Protein 5EBG (pdb70)

Sequence (228 aa):
LSFRMSSPTQKETRLGEKVELQCELLQSGMATGCSWLRHIPGDDPRPTFLMYLSAQRVKLAEGLDPRHISGAKVSGTKFQLTLSSFLQEDQGYYFCSVVSNSILYFSNFVPVFLPLSFRMSPTQKETRLGEKVELQCELLQSGMATGCSWLRHIPGDDPRPTFLMYLSAQRVKLAEGLDPRHISGAKVSGTKFQLTLSSFLQEDQGYYFCSVVSNSILYFSNFVPVFLP

InterPro domains:
  IPR003599 Immunoglobulin domain subtype [SM00409] (32-139)
  IPR007110 Immunoglobulin-like domain [PS50835] (11-122)
  IPR013106 Immunoglobulin V-set domain [PF07686] (32-135)
  IPR013106 Immunoglobulin V-set domain [SM00406] (42-122)
  IPR013783 Immunoglobulin-like fold [G3DSA:2.60.40.10] (25-146)
  IPR015468 CD8 alpha subunit [PTHR10441] (1-231)
  IPR036179 Immunoglobulin-like domain superfamily [SSF48726] (26-134)

CATH classification: 2.60.40.10

B-factor: mean 17.32, std 7.88, range [5.31, 68.99]

Radius of gyration: 19.78 Å; Cα contacts (8 Å, |Δi|>4): 532; chains: 2; bounding box: 47×40×55 Å

Organism: Bos taurus (NCBI:txid9913)

Structure (mmCIF, N/CA/C/O backbone):
data_5EBG
#
_entry.id   5EBG
#
_cell.length_a   74.415
_cell.length_b   74.415
_cell.length_c   143.285
_cell.angle_alpha   90.00
_cell.angle_beta   90.00
_cell.angle_gamma   120.00
#
_symmetry.space_group_name_H-M   'P 61 2 2'
#
loop_
_entity.id
_entity.type
_entity.pdbx_description
1 polymer 'T-cell surface glycoprotein CD8 alpha chain'
2 water water
#
loop_
_atom_site.group_PDB
_atom_site.id
_atom_site.type_symbol
_atom_site.label_atom_id
_atom_site.label_alt_id
_atom_site.label_comp_id
_atom_site.label_asym_id
_atom_site.label_entity_id
_atom_site.label_seq_id
_atom_site.pdbx_PDB_ins_code
_atom_site.Cartn_x
_atom_site.Cartn_y
_atom_site.Cartn_z
_atom_site.occupancy
_atom_site.B_iso_or_equiv
_atom_site.auth_seq_id
_atom_site.auth_comp_id
_atom_site.auth_asym_id
_atom_site.auth_atom_id
_atom_site.pdbx_PDB_model_num
ATOM 1 N N . LEU A 1 2 ? -28.908 13.314 20.271 1.00 26.08 2 LEU A N 1
ATOM 2 C CA . LEU A 1 2 ? -28.780 12.449 19.125 1.00 24.58 2 LEU A CA 1
ATOM 3 C C . LEU A 1 2 ? -27.372 12.619 18.538 1.00 22.11 2 LEU A C 1
ATOM 4 O O . LEU A 1 2 ? -26.987 13.693 18.306 1.00 24.77 2 LEU A O 1
ATOM 9 N N . SER A 1 3 ? -26.631 11.546 18.344 1.00 17.90 3 SER A N 1
ATOM 10 C CA . SER A 1 3 ? -25.269 11.567 17.810 1.00 15.41 3 SER A CA 1
ATOM 11 C C . SER A 1 3 ? -25.228 11.092 16.357 1.00 13.28 3 SER A C 1
ATOM 12 O O . SER A 1 3 ? -26.018 10.244 15.948 1.00 12.45 3 SER A O 1
ATOM 15 N N . PHE A 1 4 ? -24.279 11.623 15.596 1.00 12.75 4 PHE A N 1
ATOM 16 C CA . PHE A 1 4 ? -24.099 11.248 14.200 1.00 8.71 4 PHE A CA 1
ATOM 17 C C . PHE A 1 4 ? -22.656 10.851 13.956 1.00 12.90 4 PHE A C 1
ATOM 18 O O . PHE A 1 4 ? -21.747 11.363 14.615 1.00 11.99 4 PHE A O 1
ATOM 26 N N . ARG A 1 5 ? -22.436 10.013 12.974 1.00 11.87 5 ARG A N 1
ATOM 27 C CA . ARG A 1 5 ? -21.112 9.843 12.450 1.00 11.75 5 ARG A CA 1
ATOM 28 C C . ARG A 1 5 ? -21.041 10.418 11.028 1.00 12.73 5 ARG A C 1
ATOM 29 O O . ARG A 1 5 ? -21.852 10.100 10.207 1.00 12.41 5 ARG A O 1
ATOM 37 N N . MET A 1 6 ? -20.016 11.209 10.811 1.00 7.96 6 MET A N 1
ATOM 38 C CA . MET A 1 6 ? -19.873 11.867 9.514 1.00 10.01 6 MET A CA 1
ATOM 39 C C . MET A 1 6 ? -18.839 11.154 8.650 1.00 8.57 6 MET A C 1
ATOM 40 O O . MET A 1 6 ? -17.729 10.898 9.091 1.00 8.22 6 MET A O 1
ATOM 45 N N A SER A 1 7 ? -19.224 10.857 7.414 0.50 8.11 7 SER A N 1
ATOM 46 N N B SER A 1 7 ? -19.216 10.812 7.426 0.50 8.13 7 SER A N 1
ATOM 47 C CA A SER A 1 7 ? -18.339 10.208 6.455 0.50 8.72 7 SER A CA 1
ATOM 48 C CA B SER A 1 7 ? -18.270 10.221 6.485 0.50 8.79 7 SER A CA 1
ATOM 49 C C A SER A 1 7 ? -18.360 10.961 5.126 0.50 9.91 7 SER A C 1
ATOM 50 C C B SER A 1 7 ? -18.336 10.940 5.146 0.50 9.93 7 SER A C 1
ATOM 51 O O A SER A 1 7 ? -19.341 10.876 4.385 0.50 10.95 7 SER A O 1
ATOM 52 O O B SER A 1 7 ? -19.321 10.808 4.418 0.50 10.95 7 SER A O 1
ATOM 57 N N . PRO A 1 8 ? -17.281 11.700 4.809 1.00 11.96 8 PRO A N 1
ATOM 58 C CA . PRO A 1 8 ? -16.048 11.871 5.589 1.00 10.29 8 PRO A CA 1
ATOM 59 C C . PRO A 1 8 ? -16.201 12.931 6.666 1.00 10.11 8 PRO A C 1
ATOM 60 O O . PRO A 1 8 ? -17.205 13.641 6.704 1.00 9.22 8 PRO A O 1
ATOM 64 N N . THR A 1 9 ? -15.205 13.050 7.534 1.00 11.26 9 THR A N 1
ATOM 65 C CA . THR A 1 9 ? -15.279 14.050 8.597 1.00 10.01 9 THR A CA 1
ATOM 66 C C . THR A 1 9 ? -14.788 15.418 8.122 1.00 9.87 9 THR A C 1
ATOM 67 O O . THR A 1 9 ? -15.074 16.444 8.748 1.00 6.66 9 THR A O 1
ATOM 71 N N . GLN A 1 10 ? -14.050 15.414 7.016 1.00 11.22 10 GLN A N 1
ATOM 72 C CA . GLN A 1 10 ? -13.538 16.628 6.389 1.00 10.34 10 GLN A CA 1
ATOM 73 C C . GLN A 1 10 ? -13.222 16.289 4.937 1.00 10.05 10 GLN A C 1
ATOM 74 O O . GLN A 1 10 ? -13.065 15.122 4.583 1.00 9.39 10 GLN A O 1
ATOM 80 N N . LYS A 1 11 ? -13.134 17.301 4.088 1.00 10.67 11 LYS A N 1
ATOM 81 C CA . LYS A 1 11 ? -12.778 17.051 2.704 1.00 9.14 11 LYS A CA 1
ATOM 82 C C . LYS A 1 11 ? -12.069 18.247 2.096 1.00 9.76 11 LYS A C 1
ATOM 83 O O . LYS A 1 11 ? -12.575 19.359 2.160 1.00 10.75 11 LYS A O 1
ATOM 89 N N . GLU A 1 12 ? -10.873 18.011 1.555 1.00 11.31 12 GLU A N 1
ATOM 90 C CA . GLU A 1 12 ? -10.221 18.976 0.685 1.00 8.30 12 GLU A CA 1
ATOM 91 C C . GLU A 1 12 ? -10.604 18.578 -0.728 1.00 11.97 12 GLU A C 1
ATOM 92 O O . GLU A 1 12 ? -10.257 17.483 -1.192 1.00 13.34 12 GLU A O 1
ATOM 98 N N . THR A 1 13 ? -11.333 19.451 -1.411 1.00 9.90 13 THR A N 1
ATOM 99 C CA . THR A 1 13 ? -11.831 19.129 -2.740 1.00 11.30 13 THR A CA 1
ATOM 100 C C . THR A 1 13 ? -11.129 19.971 -3.813 1.00 9.56 13 THR A C 1
ATOM 101 O O . THR A 1 13 ? -10.186 20.703 -3.518 1.00 9.71 13 THR A O 1
ATOM 105 N N . ARG A 1 14 ? -11.591 19.856 -5.054 1.00 7.30 14 ARG A N 1
ATOM 106 C CA . ARG A 1 14 ? -11.081 20.672 -6.151 1.00 9.46 14 ARG A CA 1
ATOM 107 C C . ARG A 1 14 ? -12.264 21.145 -6.993 1.00 12.29 14 ARG A C 1
ATOM 108 O O . ARG A 1 14 ? -13.288 20.463 -7.066 1.00 10.07 14 ARG A O 1
ATOM 116 N N . LEU A 1 15 ? -12.132 22.300 -7.636 1.00 8.73 15 LEU A N 1
ATOM 117 C CA . LEU A 1 15 ? -13.187 22.749 -8.541 1.00 8.20 15 LEU A CA 1
ATOM 118 C C . LEU A 1 15 ? -13.422 21.671 -9.592 1.00 10.89 15 LEU A C 1
ATOM 119 O O . LEU A 1 15 ? -12.469 21.128 -10.145 1.00 10.06 15 LEU A O 1
ATOM 124 N N . GLY A 1 16 ? -14.688 21.358 -9.855 1.00 11.98 16 GLY A N 1
ATOM 125 C CA . GLY A 1 16 ? -15.045 20.396 -10.884 1.00 13.04 16 GLY A CA 1
ATOM 126 C C . GLY A 1 16 ? -15.272 18.986 -10.380 1.00 11.99 16 GLY A C 1
ATOM 127 O O . GLY A 1 16 ? -15.827 18.139 -11.093 1.00 11.43 16 GLY A O 1
ATOM 128 N N . GLU A 1 17 ? -14.866 18.730 -9.141 1.00 11.32 17 GLU A N 1
ATOM 129 C CA . GLU A 1 17 ? -14.938 17.385 -8.583 1.00 13.33 17 GLU A CA 1
ATOM 130 C C . GLU A 1 17 ? -16.319 17.063 -8.028 1.00 14.15 17 GLU A C 1
ATOM 131 O O . GLU A 1 17 ? -17.071 17.948 -7.641 1.00 13.05 17 GLU A O 1
ATOM 137 N N . LYS A 1 18 ? -16.676 15.796 -7.966 1.00 10.86 18 LYS A N 1
ATOM 138 C CA . LYS A 1 18 ? -17.909 15.403 -7.312 1.00 11.75 18 LYS A CA 1
ATOM 139 C C . LYS A 1 18 ? -17.548 15.316 -5.842 1.00 11.33 18 LYS A C 1
ATOM 140 O O . LYS A 1 18 ? -16.488 14.973 -5.491 1.00 15.45 18 LYS A O 1
ATOM 146 N N . VAL A 1 19 ? -18.444 15.728 -5.002 1.00 10.56 19 VAL A N 1
ATOM 147 C CA . VAL A 1 19 ? -18.285 15.602 -3.559 1.00 11.19 19 VAL A CA 1
ATOM 148 C C . VAL A 1 19 ? -19.496 14.894 -2.969 1.00 12.95 19 VAL 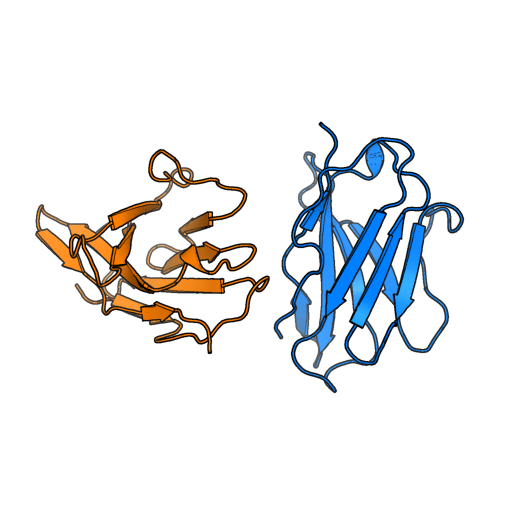A C 1
ATOM 149 O O . VAL A 1 19 ? -20.634 15.308 -3.180 1.00 13.19 19 VAL A O 1
ATOM 153 N N . GLU A 1 20 ? -19.236 13.815 -2.241 1.00 10.33 20 GLU A N 1
ATOM 154 C CA . GLU A 1 20 ? -20.293 13.019 -1.636 1.00 7.88 20 GLU A CA 1
ATOM 155 C C . GLU A 1 20 ? -20.103 12.991 -0.132 1.00 9.30 20 GLU A C 1
ATOM 156 O O . GLU A 1 20 ? -19.072 12.520 0.358 1.00 14.44 20 GLU A O 1
ATOM 162 N N . LEU A 1 21 ? -21.091 13.494 0.601 1.00 8.42 21 LEU A N 1
ATOM 163 C CA . LEU A 1 21 ? -21.033 13.492 2.056 1.00 10.25 21 LEU A CA 1
ATOM 164 C C . LEU A 1 21 ? -22.113 12.584 2.622 1.00 12.01 21 LEU A C 1
ATOM 165 O O . LEU A 1 21 ? -23.174 12.410 2.020 1.00 11.60 21 LEU A O 1
ATOM 170 N N . GLN A 1 22 ? -21.845 12.004 3.784 1.00 8.87 22 GLN A N 1
ATOM 171 C CA . GLN A 1 22 ? -22.858 11.203 4.454 1.00 7.11 22 GLN A CA 1
ATOM 172 C C . GLN A 1 22 ? -22.882 11.532 5.939 1.00 8.09 22 GLN A C 1
ATOM 173 O O . GLN A 1 22 ? -21.842 11.809 6.536 1.00 8.82 22 GLN A O 1
ATOM 179 N N . CYS A 1 23 ? -24.080 11.553 6.510 1.00 10.21 23 CYS A N 1
ATOM 180 C CA . CYS A 1 23 ? -24.235 11.594 7.961 1.00 8.71 23 CYS A CA 1
ATOM 181 C C . CYS A 1 23 ? -25.047 10.380 8.399 1.00 7.93 23 CYS A C 1
ATOM 182 O O . CYS A 1 23 ? -26.058 10.046 7.781 1.00 10.11 23 CYS A O 1
ATOM 185 N N . GLU A 1 24 ? -24.578 9.705 9.444 1.00 11.55 24 GLU A N 1
ATOM 186 C CA . GLU A 1 24 ? -25.255 8.519 9.958 1.00 11.18 24 GLU A CA 1
ATOM 187 C C . GLU A 1 24 ? -25.753 8.752 11.380 1.00 10.49 24 GLU A C 1
ATOM 188 O O . GLU A 1 24 ? -24.971 9.011 12.284 1.00 9.96 24 GLU A O 1
ATOM 194 N N . LEU A 1 25 ? -27.062 8.668 11.577 1.00 9.93 25 LEU A N 1
ATOM 195 C CA . LEU A 1 25 ? -27.608 8.746 12.925 1.00 10.54 25 LEU A CA 1
ATOM 196 C C . LEU A 1 25 ? -27.166 7.502 13.702 1.00 12.64 25 LEU A C 1
ATOM 197 O O . LEU A 1 25 ? -27.236 6.380 13.192 1.00 10.37 25 LEU A O 1
ATOM 202 N N . LEU A 1 26 ? -26.707 7.695 14.935 1.00 6.91 26 LEU A N 1
ATOM 203 C CA . LEU A 1 26 ? -26.204 6.570 15.720 1.00 11.75 26 LEU A CA 1
ATOM 204 C C . LEU A 1 26 ? -27.317 5.903 16.527 1.00 9.37 26 LEU A C 1
ATOM 205 O O . LEU A 1 26 ? -27.109 4.865 17.160 1.00 11.50 26 LEU A O 1
ATOM 210 N N . GLN A 1 27 ? -28.499 6.515 16.492 1.00 12.22 27 GLN A N 1
ATOM 211 C CA . GLN A 1 27 ? -29.719 5.877 16.977 1.00 9.77 27 GLN A CA 1
ATOM 212 C C . GLN A 1 27 ? -30.800 5.999 15.924 1.00 13.96 27 GLN A C 1
ATOM 213 O O . GLN A 1 27 ? -30.857 6.992 15.199 1.00 10.40 27 GLN A O 1
ATOM 219 N N . SER A 1 28 ? -31.646 4.981 15.828 1.00 12.60 28 SER A N 1
ATOM 220 C CA . SER A 1 28 ? -32.714 4.986 14.838 1.00 13.63 28 SER A CA 1
ATOM 221 C C . SER A 1 28 ? -34.067 5.218 15.496 1.00 13.39 28 SER A C 1
ATOM 222 O O . SER A 1 28 ? -34.197 5.150 16.720 1.00 13.34 28 SER A O 1
ATOM 225 N N . GLY A 1 29 ? -35.073 5.495 14.674 1.00 10.39 29 GLY A N 1
ATOM 226 C CA . GLY A 1 29 ? -36.442 5.586 15.147 1.00 13.90 29 GLY A CA 1
ATOM 227 C C . GLY A 1 29 ? -36.871 6.896 15.779 1.00 15.22 29 GLY A C 1
ATOM 228 O O . GLY A 1 29 ? -37.947 6.978 16.376 1.00 13.95 29 GLY A O 1
ATOM 229 N N . MET A 1 30 ? -36.043 7.926 15.652 1.00 13.13 30 MET A N 1
ATOM 230 C CA . MET A 1 30 ? -36.384 9.224 16.213 1.00 14.95 30 MET A CA 1
ATOM 231 C C . MET A 1 30 ? -36.955 10.155 15.151 1.00 13.72 30 MET A C 1
ATOM 232 O O . MET A 1 30 ? -37.680 11.095 15.470 1.00 17.40 30 MET A O 1
ATOM 237 N N . ALA A 1 31 ? -36.646 9.869 13.888 1.00 13.95 31 ALA A N 1
ATOM 238 C CA . ALA A 1 31 ? -37.161 10.652 12.767 1.00 18.13 31 ALA A CA 1
ATOM 239 C C . ALA A 1 31 ? -37.124 9.847 11.465 1.00 12.33 31 ALA A C 1
ATOM 240 O O . ALA A 1 31 ? -36.376 8.877 11.347 1.00 21.30 31 ALA A O 1
ATOM 242 N N . THR A 1 32 ? -37.930 10.242 10.488 1.00 19.64 32 THR A N 1
ATOM 243 C CA . THR A 1 32 ? -37.893 9.575 9.190 1.00 21.49 32 THR A CA 1
ATOM 244 C C . THR A 1 32 ? -37.171 10.442 8.165 1.00 19.50 32 THR A C 1
ATOM 245 O O . THR A 1 32 ? -36.877 10.001 7.046 1.00 21.16 32 THR A O 1
ATOM 249 N N . GLY A 1 33 ? -36.882 11.678 8.557 1.00 11.76 33 GLY A N 1
ATOM 250 C CA . GLY A 1 33 ? -36.255 12.622 7.658 1.00 9.58 33 GLY A CA 1
ATOM 251 C C . GLY A 1 33 ? -35.064 13.329 8.278 1.00 10.40 33 GLY A C 1
ATOM 252 O O . GLY A 1 33 ? -34.862 13.328 9.496 1.00 9.47 33 GLY A O 1
ATOM 253 N N . CYS A 1 34 ? -34.278 13.956 7.417 1.00 10.72 34 CYS A N 1
ATOM 254 C CA . CYS A 1 34 ? -33.054 14.610 7.842 1.00 8.25 34 CYS A CA 1
ATOM 255 C C . CYS A 1 34 ? -32.765 15.738 6.875 1.00 11.13 34 CYS A C 1
ATOM 256 O O . CYS A 1 34 ? -33.019 15.611 5.681 1.00 11.16 34 CYS A O 1
ATOM 259 N N . SER A 1 35 ? -32.252 16.849 7.398 1.00 12.28 35 SER A N 1
ATOM 260 C CA . SER A 1 35 ? -31.917 17.998 6.568 1.00 11.30 35 SER A CA 1
ATOM 261 C C . SER A 1 35 ? -30.408 18.133 6.420 1.00 11.27 35 SER A C 1
ATOM 262 O O . SER A 1 35 ? -29.654 17.789 7.329 1.00 10.02 35 SER A O 1
ATOM 265 N N . TRP A 1 36 ? -29.968 18.618 5.262 1.00 10.78 36 TRP A N 1
ATOM 266 C CA . TRP A 1 36 ? -28.579 19.032 5.104 1.00 8.30 36 TRP A CA 1
ATOM 267 C C . TRP A 1 36 ? -28.525 20.545 5.123 1.00 11.25 36 TRP A C 1
ATOM 268 O O . TRP A 1 36 ? -29.362 21.204 4.516 1.00 9.91 36 TRP A O 1
ATOM 279 N N . LEU A 1 37 ? -27.530 21.081 5.821 1.00 10.51 37 LEU A N 1
ATOM 280 C CA . LEU A 1 37 ? -27.276 22.509 5.849 1.00 10.40 37 LEU A CA 1
ATOM 281 C C . LEU A 1 37 ? -25.796 22.752 5.655 1.00 11.41 37 LEU A C 1
ATOM 282 O O . LEU A 1 37 ? -24.983 21.839 5.763 1.00 9.48 37 LEU A O 1
ATOM 287 N N . ARG A 1 38 ? -25.454 23.989 5.391 1.00 11.25 38 ARG A N 1
ATOM 288 C CA . ARG A 1 38 ? -24.070 24.373 5.310 1.00 8.73 38 ARG A CA 1
ATOM 289 C C . ARG A 1 38 ? -23.899 25.819 5.787 1.00 13.77 38 ARG A C 1
ATOM 290 O O . ARG A 1 38 ? -24.734 26.654 5.519 1.00 10.28 38 ARG A O 1
ATOM 298 N N . HIS A 1 39 ? -22.779 26.070 6.425 1.00 7.64 39 HIS A N 1
ATOM 299 C CA . HIS A 1 39 ? -22.454 27.449 6.740 1.00 11.85 39 HIS A CA 1
ATOM 300 C C . HIS A 1 39 ? -21.400 27.952 5.772 1.00 13.25 39 HIS A C 1
ATOM 301 O O . HIS A 1 39 ? -20.340 27.338 5.629 1.00 9.27 39 HIS A O 1
ATOM 308 N N . ILE A 1 40 ? -21.725 29.056 5.097 1.00 8.27 40 ILE A N 1
ATOM 309 C CA . ILE A 1 40 ? -20.826 29.719 4.163 1.00 10.64 40 ILE A CA 1
ATOM 310 C C . ILE A 1 40 ? -20.031 30.754 4.938 1.00 10.69 40 ILE A C 1
ATOM 311 O O . ILE A 1 40 ? -20.618 31.574 5.649 1.00 11.23 40 ILE A O 1
ATOM 316 N N . PRO A 1 41 ? -18.696 30.714 4.819 1.00 9.36 41 PRO A N 1
ATOM 317 C CA . PRO A 1 41 ? -17.878 31.691 5.536 1.00 17.34 41 PRO A CA 1
ATOM 318 C C . PRO A 1 41 ? -18.311 33.087 5.128 1.00 14.99 41 PRO A C 1
ATOM 319 O O . PRO A 1 41 ? -18.630 33.316 3.962 1.00 14.38 41 PRO A O 1
ATOM 323 N N . GLY A 1 42 ? -18.337 34.010 6.075 1.00 10.66 42 GLY A N 1
ATOM 324 C CA . GLY A 1 42 ? -18.806 35.347 5.778 1.00 10.31 42 GLY A CA 1
ATOM 325 C C . GLY A 1 42 ? -19.281 36.056 7.023 1.00 14.28 42 GLY A C 1
ATOM 326 O O . GLY A 1 42 ? -19.064 35.586 8.140 1.00 13.65 42 GLY A O 1
ATOM 327 N N . ASP A 1 43 ? -19.939 37.192 6.838 1.00 13.19 43 ASP A N 1
ATOM 328 C CA . ASP A 1 43 ? -20.359 37.979 7.987 1.00 16.97 43 ASP A CA 1
ATOM 329 C C . ASP A 1 43 ? -21.689 37.498 8.555 1.00 16.01 43 ASP A C 1
ATOM 330 O O . ASP A 1 43 ? -22.017 37.789 9.703 1.00 21.45 43 ASP A O 1
ATOM 335 N N . ASP A 1 44 ? -22.434 36.730 7.765 1.00 12.78 44 ASP A N 1
ATOM 336 C CA . ASP A 1 44 ? -23.708 36.176 8.214 1.00 15.63 44 ASP A CA 1
ATOM 337 C C . ASP A 1 44 ? -23.486 34.853 8.957 1.00 13.50 44 ASP A C 1
ATOM 338 O O . ASP A 1 44 ? -23.072 33.861 8.359 1.00 10.97 44 ASP A O 1
ATOM 343 N N . PRO A 1 45 ? -23.761 34.840 10.273 1.00 13.99 45 PRO A N 1
ATOM 344 C CA . PRO A 1 45 ? -23.469 33.681 11.123 1.00 14.51 45 PRO A CA 1
ATOM 345 C C . PRO A 1 45 ? -24.491 32.563 10.974 1.00 13.72 45 PRO A C 1
ATOM 346 O O . PRO A 1 45 ? -24.317 31.498 11.565 1.00 12.02 45 PRO A O 1
ATOM 350 N N . ARG A 1 46 ? -25.544 32.800 10.204 1.00 12.11 46 ARG A N 1
ATOM 351 C CA . ARG A 1 46 ? -26.616 31.813 10.078 1.00 10.06 46 ARG A CA 1
ATOM 352 C C . ARG A 1 46 ? -26.248 30.682 9.123 1.00 12.19 46 ARG A C 1
ATOM 353 O O . ARG A 1 46 ? -25.482 30.879 8.177 1.00 13.21 46 ARG A O 1
ATOM 361 N N . PRO A 1 47 ? -26.803 29.484 9.364 1.00 12.39 47 PRO A N 1
ATOM 362 C CA . PRO A 1 47 ? -26.588 28.382 8.428 1.00 11.26 47 PRO A CA 1
ATOM 363 C C . PRO A 1 47 ? -27.506 28.544 7.218 1.00 11.59 47 PRO A C 1
ATOM 364 O O . PRO A 1 47 ? -28.445 29.337 7.263 1.00 10.86 47 PRO A O 1
ATOM 368 N N . THR A 1 48 ? -27.225 27.804 6.152 1.00 12.96 48 THR A N 1
ATOM 369 C CA . THR A 1 48 ? -28.059 27.799 4.957 1.00 17.27 48 THR A CA 1
ATOM 370 C C . THR A 1 48 ? -28.74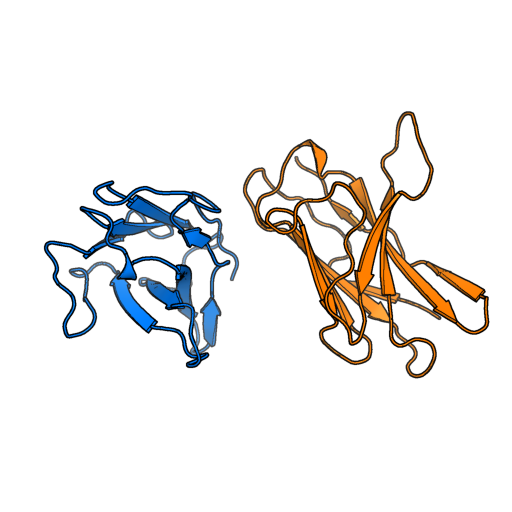5 26.448 4.811 1.00 12.88 48 THR A C 1
ATOM 371 O O . THR A 1 48 ? -28.068 25.424 4.798 1.00 9.86 48 THR A O 1
ATOM 375 N N . PHE A 1 49 ? -30.076 26.437 4.706 1.00 7.06 49 PHE A N 1
ATOM 376 C CA . PHE A 1 49 ? -30.801 25.183 4.453 1.00 10.48 49 PHE A CA 1
ATOM 377 C C . PHE A 1 49 ? -30.580 24.717 3.019 1.00 7.79 49 PHE A C 1
ATOM 378 O O . PHE A 1 49 ? -30.707 25.500 2.075 1.00 9.53 49 PHE A O 1
ATOM 386 N N . LEU A 1 50 ? -30.252 23.441 2.850 1.00 7.75 50 LEU A N 1
ATOM 387 C CA . LEU A 1 50 ? -29.974 22.915 1.515 1.00 7.09 50 LEU A CA 1
ATOM 388 C C . LEU A 1 50 ? -31.061 21.961 1.034 1.00 10.66 50 LEU A C 1
ATOM 389 O O . LEU A 1 50 ? -31.588 22.111 -0.068 1.00 9.51 50 LEU A O 1
ATOM 394 N N . MET A 1 51 ? -31.400 20.979 1.857 1.00 10.00 51 MET A N 1
ATOM 395 C CA . MET A 1 51 ? -32.412 20.019 1.441 1.00 7.31 51 MET A CA 1
ATOM 396 C C . MET A 1 51 ? -33.007 19.227 2.598 1.00 11.98 51 MET A C 1
ATOM 397 O O . MET A 1 51 ? -32.407 19.114 3.672 1.00 9.57 51 MET A O 1
ATOM 402 N N . TYR A 1 52 ? -34.197 18.683 2.364 1.00 10.40 52 TYR A N 1
ATOM 403 C CA . TYR A 1 52 ? -34.801 17.745 3.294 1.00 9.27 52 TYR A CA 1
ATOM 404 C C . TYR A 1 52 ? -34.944 16.390 2.623 1.00 7.61 52 TYR A C 1
ATOM 405 O O . TYR A 1 52 ? -35.516 16.284 1.538 1.00 10.03 52 TYR A O 1
ATOM 414 N N . LEU A 1 53 ? -34.423 15.364 3.286 1.00 9.95 53 LEU A N 1
ATOM 415 C CA . LEU A 1 53 ? -34.421 14.005 2.761 1.00 8.69 53 LEU A CA 1
ATOM 416 C C . LEU A 1 53 ? -35.295 13.095 3.596 1.00 9.57 53 LEU A C 1
ATOM 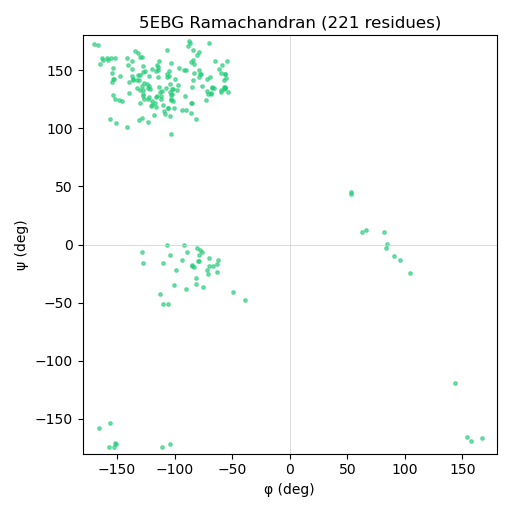417 O O . LEU A 1 53 ? -35.245 13.124 4.823 1.00 9.94 53 LEU A O 1
ATOM 422 N N . SER A 1 54 ? -36.089 12.273 2.928 1.00 11.21 54 SER A N 1
ATOM 423 C CA . SER A 1 54 ? -36.972 11.354 3.635 1.00 14.05 54 SER A CA 1
ATOM 424 C C . SER A 1 54 ? -37.316 10.175 2.746 1.00 19.33 54 SER A C 1
ATOM 425 O O . SER A 1 54 ? -36.558 9.821 1.844 1.00 12.37 54 SER A O 1
ATOM 428 N N . ALA A 1 55 ? -38.471 9.572 3.011 1.00 21.99 55 ALA A N 1
ATOM 429 C CA . ALA A 1 55 ? -39.005 8.541 2.136 1.00 24.32 55 ALA A CA 1
ATOM 430 C C . ALA A 1 55 ? -39.497 9.164 0.834 1.00 17.98 55 ALA A C 1
ATOM 431 O O . ALA A 1 55 ? -39.604 8.480 -0.177 1.00 24.04 55 ALA A O 1
ATOM 433 N N . GLN A 1 56 ? -39.784 10.464 0.861 1.00 23.69 56 GLN A N 1
ATOM 434 C CA . GLN A 1 56 ? -40.266 11.173 -0.324 1.00 22.67 56 GLN A CA 1
ATOM 435 C C . GLN A 1 56 ? -39.099 11.686 -1.160 1.00 27.41 56 GLN A C 1
ATOM 436 O O . GLN A 1 56 ? -37.942 11.545 -0.768 1.00 22.66 56 GLN A O 1
ATOM 442 N N . ARG A 1 57 ? -39.399 12.271 -2.319 1.00 23.32 57 ARG A N 1
ATOM 443 C CA . ARG A 1 57 ? -38.361 12.861 -3.159 1.00 28.51 57 ARG A CA 1
ATOM 444 C C . ARG A 1 57 ? -37.571 13.904 -2.374 1.00 18.28 57 ARG A C 1
ATOM 445 O O . ARG A 1 57 ? -38.126 14.565 -1.498 1.00 22.56 57 ARG A O 1
ATOM 453 N N . VAL A 1 58 ? -36.280 14.040 -2.662 1.00 17.92 58 VAL A N 1
ATOM 454 C CA . VAL A 1 58 ? -35.499 15.108 -2.040 1.00 14.03 58 VAL A CA 1
ATOM 455 C C . VAL A 1 58 ? -36.184 16.455 -2.269 1.00 18.17 58 VAL A C 1
ATOM 456 O O . VAL A 1 58 ? -36.592 16.776 -3.390 1.00 17.81 58 VAL A O 1
ATOM 460 N N . LYS A 1 59 ? -36.345 17.231 -1.202 1.00 16.04 59 LYS A N 1
ATOM 461 C CA . LYS A 1 59 ? -36.880 18.571 -1.348 1.00 16.64 59 LYS A CA 1
ATOM 462 C C . LYS A 1 59 ? -35.742 19.560 -1.222 1.00 16.09 59 LYS A C 1
ATOM 463 O O . LYS A 1 59 ? -35.174 19.728 -0.138 1.00 13.84 59 LYS A O 1
ATOM 469 N N . LEU A 1 60 ? -35.413 20.196 -2.341 1.00 12.96 60 LEU A N 1
ATOM 470 C CA . LEU A 1 60 ? -34.335 21.178 -2.399 1.00 15.80 60 LEU A CA 1
ATOM 471 C C . LEU A 1 60 ? -34.781 22.562 -1.953 1.00 16.17 60 LEU A C 1
ATOM 472 O O . LEU A 1 60 ? -35.930 22.965 -2.169 1.00 15.08 60 LEU A O 1
ATOM 477 N N . ALA A 1 61 ? -33.858 23.298 -1.347 1.00 14.27 61 ALA A N 1
ATOM 478 C CA . ALA A 1 61 ? -34.106 24.696 -1.043 1.00 13.53 61 ALA A CA 1
ATOM 479 C C . ALA A 1 61 ? -34.378 25.467 -2.331 1.00 18.05 61 ALA A C 1
ATOM 480 O O . ALA A 1 61 ? -33.848 25.143 -3.394 1.00 15.09 61 ALA A O 1
ATOM 482 N N . GLU A 1 62 ? -35.224 26.483 -2.227 1.00 17.24 62 GLU A N 1
ATOM 483 C CA . GLU A 1 62 ? -35.558 27.318 -3.365 1.00 18.74 62 GLU A CA 1
ATOM 484 C C . GLU A 1 62 ? -34.298 27.917 -3.984 1.00 17.75 62 GLU A C 1
ATOM 485 O O . GLU A 1 62 ? -33.404 28.392 -3.274 1.00 15.80 62 GLU A O 1
ATOM 491 N N . GLY A 1 63 ? -34.224 27.868 -5.311 1.00 17.21 63 GLY A N 1
ATOM 492 C CA . GLY A 1 63 ? -33.142 28.503 -6.044 1.00 16.94 63 GLY A CA 1
ATOM 493 C C . GLY A 1 63 ? -31.939 27.618 -6.302 1.00 19.20 63 GLY A C 1
ATOM 494 O O . GLY A 1 63 ? -31.040 27.994 -7.051 1.00 24.69 63 GLY A O 1
ATOM 495 N N . LEU A 1 64 ? -31.908 26.446 -5.675 1.00 13.37 64 LEU A N 1
ATOM 496 C CA . LEU A 1 64 ? -30.817 25.505 -5.897 1.00 18.37 64 LEU A CA 1
ATOM 497 C C . LEU A 1 64 ? -31.012 24.754 -7.210 1.00 21.47 64 LEU A C 1
ATOM 498 O O . LEU A 1 64 ? -32.143 24.447 -7.603 1.00 22.87 64 LEU A O 1
ATOM 503 N N . ASP A 1 65 ? -29.907 24.473 -7.891 1.00 16.68 65 ASP A N 1
ATOM 504 C CA . ASP A 1 65 ? -29.941 23.734 -9.148 1.00 17.41 65 ASP A CA 1
ATOM 505 C C . ASP A 1 65 ? -29.825 22.249 -8.841 1.00 17.87 65 ASP A C 1
ATOM 506 O O . ASP A 1 65 ? -28.807 21.808 -8.316 1.00 15.44 65 ASP A O 1
ATOM 511 N N . PRO A 1 66 ? -30.876 21.474 -9.153 1.00 19.89 66 PRO A N 1
ATOM 512 C CA . PRO A 1 66 ? -30.896 20.036 -8.856 1.00 17.34 66 PRO A CA 1
ATOM 513 C C . PRO A 1 66 ? -29.869 19.265 -9.679 1.00 19.27 66 PRO A C 1
ATOM 514 O O . PRO A 1 66 ? -29.518 18.135 -9.322 1.00 17.11 66 PRO A O 1
ATOM 518 N N . ARG A 1 67 ? -29.404 19.873 -10.768 1.00 14.80 67 ARG A N 1
ATOM 519 C CA . ARG A 1 67 ? -28.341 19.301 -11.582 1.00 16.27 67 ARG A CA 1
ATOM 520 C C . ARG A 1 67 ? -27.020 19.380 -10.828 1.00 14.21 67 ARG A C 1
ATOM 521 O O . ARG A 1 67 ? -26.103 18.606 -11.072 1.00 17.79 67 ARG A O 1
ATOM 529 N N . HIS A 1 68 ? -26.930 20.336 -9.914 1.00 16.22 68 HIS A N 1
ATOM 530 C CA . HIS A 1 68 ? -25.689 20.597 -9.205 1.00 16.97 68 HIS A CA 1
ATOM 531 C C . HIS A 1 68 ? -25.659 19.990 -7.808 1.00 13.87 68 HIS A C 1
ATOM 532 O O . HIS A 1 68 ? -24.612 19.566 -7.326 1.00 18.87 68 HIS A O 1
ATOM 539 N N . ILE A 1 69 ? -26.805 19.966 -7.142 1.00 11.64 69 ILE A N 1
ATOM 540 C CA . ILE A 1 69 ? -26.827 19.514 -5.756 1.00 12.47 69 ILE A CA 1
ATOM 541 C C . ILE A 1 69 ? -28.047 18.645 -5.472 1.00 14.00 69 ILE A C 1
ATOM 542 O O . ILE A 1 69 ? -29.173 19.003 -5.814 1.00 15.54 69 ILE A O 1
ATOM 547 N N . SER A 1 70 ? -27.809 17.484 -4.871 1.00 10.81 70 SER A N 1
ATOM 548 C CA . SER A 1 70 ? -28.891 16.592 -4.494 1.00 12.53 70 SER A CA 1
ATOM 549 C C . SER A 1 70 ? -28.516 15.758 -3.280 1.00 9.18 70 SER A C 1
ATOM 550 O O . SER A 1 70 ? -27.497 15.998 -2.641 1.00 9.06 70 SER A O 1
ATOM 553 N N . GLY A 1 71 ? -29.361 14.796 -2.947 1.00 14.78 71 GLY A N 1
ATOM 554 C CA . GLY A 1 71 ? -29.131 13.979 -1.779 1.00 9.95 71 GLY A CA 1
ATOM 555 C C . GLY A 1 71 ? -30.036 12.770 -1.808 1.00 12.54 71 GLY A C 1
ATOM 556 O O . GLY A 1 71 ? -30.943 12.678 -2.640 1.00 13.99 71 GLY A O 1
ATOM 557 N N . ALA A 1 72 ? -29.808 11.853 -0.880 1.00 11.69 72 ALA A N 1
ATOM 558 C CA . ALA A 1 72 ? -30.593 10.632 -0.836 1.00 11.74 72 ALA A CA 1
ATOM 559 C C . ALA A 1 72 ? -30.651 10.064 0.575 1.00 12.82 72 ALA A C 1
ATOM 560 O O . ALA A 1 72 ? -29.675 10.116 1.318 1.00 10.33 72 ALA A O 1
ATOM 562 N N . LYS A 1 73 ? -31.808 9.523 0.938 1.00 10.16 73 LYS A N 1
ATOM 563 C CA . LYS A 1 73 ? -31.901 8.708 2.138 1.00 11.34 73 LYS A CA 1
ATOM 564 C C . LYS A 1 73 ? -31.420 7.305 1.783 1.00 15.82 73 LYS A C 1
ATOM 565 O O . LYS A 1 73 ? -32.087 6.571 1.051 1.00 14.92 73 LYS A O 1
ATOM 571 N N . VAL A 1 74 ? -30.236 6.970 2.280 1.00 12.58 74 VAL A N 1
ATOM 572 C CA . VAL A 1 74 ? -29.548 5.722 1.968 1.00 15.22 74 VAL A CA 1
ATOM 573 C C . VAL A 1 74 ? -30.082 4.570 2.814 1.00 18.64 74 VAL A C 1
ATOM 574 O O . VAL A 1 74 ? -30.138 3.424 2.363 1.00 21.66 74 VAL A O 1
ATOM 578 N N . SER A 1 75 ? -30.473 4.891 4.043 1.00 14.59 75 SER A N 1
ATOM 579 C CA . SER A 1 75 ? -31.129 3.946 4.937 1.00 18.80 75 SER A CA 1
ATOM 580 C C . SER A 1 75 ? -31.923 4.730 5.974 1.00 17.47 75 SER A C 1
ATOM 581 O O . SER A 1 75 ? -32.009 5.955 5.904 1.00 14.83 75 SER A O 1
ATOM 584 N N . GLY A 1 76 ? -32.499 4.028 6.943 1.00 15.76 76 GLY A N 1
ATOM 585 C CA . GLY A 1 76 ? -33.235 4.696 7.996 1.00 14.12 76 GLY A CA 1
ATOM 586 C C . GLY A 1 76 ? -32.342 5.598 8.827 1.00 12.84 76 GLY A C 1
ATOM 587 O O . GLY A 1 76 ? -32.827 6.460 9.554 1.00 15.08 76 GLY A O 1
ATOM 588 N N . THR A 1 77 ? -31.030 5.409 8.727 1.00 12.36 77 THR A N 1
ATOM 589 C CA . THR A 1 77 ? -30.117 6.216 9.530 1.00 13.46 77 THR A CA 1
ATOM 590 C C . THR A 1 77 ? -29.012 6.879 8.720 1.00 12.47 77 THR A C 1
ATOM 591 O O . THR A 1 77 ? -28.248 7.667 9.260 1.00 15.08 77 THR A O 1
ATOM 595 N N . LYS A 1 78 ? -28.914 6.559 7.436 1.00 10.45 78 LYS A N 1
ATOM 596 C CA . LYS A 1 78 ? -27.866 7.159 6.609 1.00 9.56 78 LYS A CA 1
ATOM 597 C C . LYS A 1 78 ? -28.427 8.103 5.560 1.00 7.06 78 LYS A C 1
ATOM 598 O O . LYS A 1 78 ? -29.318 7.739 4.803 1.00 10.28 78 LYS A O 1
ATOM 604 N N . PHE A 1 79 ? -27.883 9.315 5.531 1.00 10.42 79 PHE A N 1
ATOM 605 C CA . PHE A 1 79 ? -28.311 10.353 4.601 1.00 10.00 79 PHE A CA 1
ATOM 606 C C . PHE A 1 79 ? -27.108 10.878 3.839 1.00 8.27 79 PHE A C 1
ATOM 607 O O . PHE A 1 79 ? -26.025 11.039 4.403 1.00 7.84 79 PHE A O 1
ATOM 615 N N . GLN A 1 80 ? -27.300 11.105 2.547 1.00 11.01 80 GLN A N 1
ATOM 616 C CA . GLN A 1 80 ? -26.217 11.501 1.655 1.00 10.18 80 GLN A CA 1
ATOM 617 C C . GLN A 1 80 ? -26.5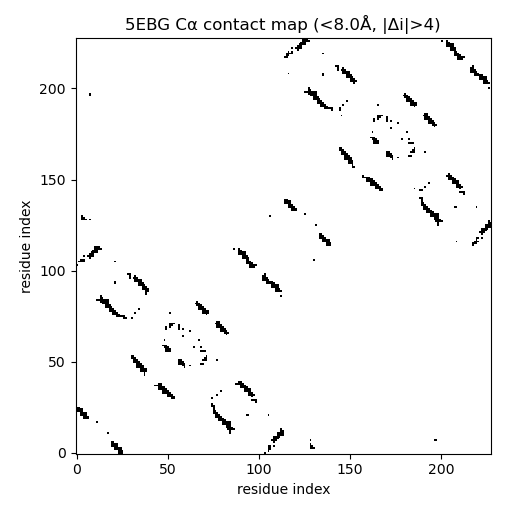15 12.826 0.977 1.00 10.16 80 GLN A C 1
ATOM 618 O O . GLN A 1 80 ? -27.659 13.134 0.639 1.00 9.80 80 GLN A O 1
ATOM 624 N N . LEU A 1 81 ? -25.467 13.608 0.770 1.00 10.64 81 LEU A N 1
ATOM 625 C CA . LEU A 1 81 ? -25.565 14.810 -0.037 1.00 10.32 81 LEU A CA 1
ATOM 626 C C . LEU A 1 81 ? -24.520 14.702 -1.141 1.00 10.96 81 LEU A C 1
ATOM 627 O O . LEU A 1 81 ? -23.405 14.254 -0.893 1.00 11.62 81 LEU A O 1
ATOM 632 N N . THR A 1 82 ? -24.882 15.094 -2.360 1.00 9.32 82 THR A N 1
ATOM 633 C CA . THR A 1 82 ? -23.947 15.058 -3.475 1.00 10.58 82 THR A CA 1
ATOM 634 C C . THR A 1 82 ? -23.861 16.398 -4.201 1.00 8.53 82 THR A C 1
ATOM 635 O O . THR A 1 82 ? -24.884 16.965 -4.587 1.00 9.81 82 THR A O 1
ATOM 639 N N . LEU A 1 83 ? -22.638 16.904 -4.360 1.00 8.99 83 LEU A N 1
ATOM 640 C CA . LEU A 1 83 ? -22.354 17.999 -5.284 1.00 12.52 83 LEU A CA 1
ATOM 641 C C . LEU A 1 83 ? -21.740 17.381 -6.540 1.00 14.01 83 LEU A C 1
ATOM 642 O O . LEU A 1 83 ? -20.742 16.657 -6.462 1.00 15.37 83 LEU A O 1
ATOM 647 N N . SER A 1 84 ? -22.349 17.644 -7.691 1.00 12.90 84 SER A N 1
ATOM 648 C CA . SER A 1 84 ? -21.953 16.973 -8.927 1.00 17.91 84 SER A CA 1
ATOM 649 C C . SER A 1 84 ? -20.648 17.512 -9.504 1.00 17.18 84 SER A C 1
ATOM 650 O O . SER A 1 84 ? -19.842 16.753 -10.056 1.00 17.40 84 SER A O 1
ATOM 653 N N . SER A 1 85 ? -20.447 18.820 -9.374 1.00 12.61 85 SER A N 1
ATOM 654 C CA . SER A 1 85 ? -19.248 19.476 -9.881 1.00 13.60 85 SER A CA 1
ATOM 655 C C . SER A 1 85 ? -18.955 20.696 -9.013 1.00 15.20 85 SER A C 1
ATOM 656 O O . SER A 1 85 ? -19.613 21.730 -9.120 1.00 16.03 85 SER A O 1
ATOM 659 N N . PHE A 1 86 ? -17.951 20.566 -8.159 1.00 13.63 86 PHE A N 1
ATOM 660 C CA . PHE A 1 86 ? -17.713 21.552 -7.119 1.00 8.49 86 PHE A CA 1
ATOM 661 C C . PHE A 1 86 ? -17.458 22.967 -7.648 1.00 13.40 86 PHE A C 1
ATOM 662 O O . PHE A 1 86 ? -16.637 23.176 -8.552 1.00 12.13 86 PHE A O 1
ATOM 670 N N . LEU A 1 87 ? -18.166 23.931 -7.067 1.00 10.41 87 LEU A N 1
ATOM 671 C CA . LEU A 1 87 ? -17.970 25.341 -7.391 1.00 11.96 87 LEU A CA 1
ATOM 672 C C . LEU A 1 87 ? -17.407 26.119 -6.211 1.00 11.74 87 LEU A C 1
ATOM 673 O O . LEU A 1 87 ? -17.552 25.722 -5.064 1.00 10.36 87 LEU A O 1
ATOM 678 N N . GLN A 1 88 ? -16.784 27.252 -6.509 1.00 10.74 88 GLN A N 1
ATOM 679 C CA . GLN A 1 88 ? -16.181 28.091 -5.488 1.00 9.19 88 GLN A CA 1
ATOM 680 C C . GLN A 1 88 ? -17.140 28.374 -4.324 1.00 10.18 88 GLN A C 1
ATOM 681 O O . GLN A 1 88 ? -16.739 28.334 -3.157 1.00 9.00 88 GLN A O 1
ATOM 687 N N . GLU A 1 89 ? -18.405 28.632 -4.647 1.00 12.83 89 GLU A N 1
ATOM 688 C CA . GLU A 1 89 ? -19.412 28.981 -3.643 1.00 13.72 89 GLU A CA 1
ATOM 689 C C . GLU A 1 89 ? -19.910 27.792 -2.826 1.00 12.44 89 GLU A C 1
ATOM 690 O O . GLU A 1 89 ? -20.673 27.971 -1.872 1.00 9.71 89 GLU A O 1
ATOM 696 N N . ASP A 1 90 ? -19.491 26.585 -3.203 1.00 10.11 90 ASP A N 1
ATOM 697 C CA . ASP A 1 90 ? -19.829 25.375 -2.444 1.00 10.29 90 ASP A CA 1
ATOM 698 C C . ASP A 1 90 ? -18.960 25.189 -1.203 1.00 10.58 90 ASP A C 1
ATOM 699 O O . ASP A 1 90 ? -19.216 24.297 -0.390 1.00 8.47 90 ASP A O 1
ATOM 704 N N . GLN A 1 91 ? -17.920 26.002 -1.059 1.00 10.66 91 GLN A N 1
ATOM 705 C CA . GLN A 1 91 ? -17.062 25.892 0.124 1.00 15.71 91 GLN A CA 1
ATOM 706 C C . GLN A 1 91 ? -17.820 26.261 1.380 1.00 10.29 91 GLN A C 1
ATOM 707 O O . GLN A 1 91 ? -18.501 27.281 1.425 1.00 11.97 91 GLN A O 1
ATOM 713 N N . GLY A 1 92 ? -17.670 25.448 2.416 1.00 11.76 92 GLY A N 1
ATOM 714 C CA . GLY A 1 92 ? -18.271 25.772 3.688 1.00 8.24 92 GLY A CA 1
ATOM 715 C C . GLY A 1 92 ? -18.263 24.600 4.634 1.00 9.30 92 GLY A C 1
ATOM 716 O O . GLY A 1 92 ? -17.580 23.607 4.396 1.00 10.44 92 GLY A O 1
ATOM 717 N N . TYR A 1 93 ? -19.034 24.722 5.710 1.00 8.21 93 TYR A N 1
ATOM 718 C CA . TYR A 1 93 ? -19.104 23.679 6.723 1.00 10.99 93 TYR A CA 1
ATOM 719 C C . TYR A 1 93 ? -20.461 23.001 6.655 1.00 7.29 93 TYR A C 1
ATOM 720 O O . TYR A 1 93 ? -21.489 23.629 6.902 1.00 10.10 93 TYR A O 1
ATOM 729 N N . TYR A 1 94 ? -20.450 21.723 6.306 1.00 9.03 94 TYR A N 1
ATOM 730 C CA . TYR A 1 94 ? -21.666 20.967 6.052 1.00 8.75 94 TYR A CA 1
ATOM 731 C C . TYR A 1 94 ? -22.077 20.165 7.273 1.00 8.30 94 TYR A C 1
ATOM 732 O O . TYR A 1 94 ? -21.240 19.559 7.922 1.00 8.69 94 TYR A O 1
ATOM 741 N N . PHE A 1 95 ? -23.371 20.160 7.580 1.00 9.73 95 PHE A N 1
ATOM 742 C CA . PHE A 1 95 ? -23.878 19.328 8.671 1.00 8.99 95 PHE A CA 1
ATOM 743 C C . PHE A 1 95 ? -25.320 18.912 8.458 1.00 11.49 95 PHE A C 1
ATOM 744 O O . PHE A 1 95 ? -26.036 19.501 7.655 1.00 9.60 95 PHE A O 1
ATOM 752 N N . CYS A 1 96 ? -25.722 17.862 9.164 1.00 9.81 96 CYS A N 1
ATOM 753 C CA . CYS A 1 96 ? -27.105 17.418 9.151 1.00 10.47 96 CYS A CA 1
ATOM 754 C C . CYS A 1 96 ? -27.883 17.985 10.340 1.00 9.63 96 CYS A C 1
ATOM 755 O O . CYS A 1 96 ? -27.312 18.275 11.394 1.00 10.72 96 CYS A O 1
ATOM 758 N N . SER A 1 97 ? -29.189 18.157 10.147 1.00 7.37 97 SER A N 1
ATOM 759 C CA . SER A 1 97 ? -30.090 18.477 11.244 1.00 10.75 97 SER A CA 1
ATOM 760 C C . SER A 1 97 ? -31.268 17.518 11.242 1.00 12.74 97 SER A C 1
ATOM 761 O O . SER A 1 97 ? -31.835 17.222 10.193 1.00 11.82 97 SER A O 1
ATOM 764 N N . VAL A 1 98 ? -31.632 17.045 12.429 1.00 10.38 98 VAL A N 1
ATOM 765 C CA . VAL A 1 98 ? -32.809 16.212 12.594 1.00 11.96 98 VAL A CA 1
ATOM 766 C C . VAL A 1 98 ? -33.688 16.804 13.687 1.00 10.71 98 VAL A C 1
ATOM 767 O O . VAL A 1 98 ? -33.200 17.186 14.744 1.00 10.79 98 VAL A O 1
ATOM 771 N N . VAL A 1 99 ? -34.983 16.910 13.420 1.00 12.63 99 VAL A N 1
ATOM 772 C CA . VAL A 1 99 ? -35.915 17.300 14.470 1.00 9.92 99 VAL A CA 1
ATOM 773 C C . VAL A 1 99 ? -36.573 16.048 15.061 1.00 13.05 99 VAL A C 1
ATOM 774 O O . VAL A 1 99 ? -37.001 15.151 14.329 1.00 13.22 99 VAL A O 1
ATOM 778 N N . SER A 1 100 ? -36.611 15.987 16.389 1.00 11.39 100 SER A N 1
ATOM 779 C CA . SER A 1 100 ? -37.232 14.888 17.107 1.00 13.89 100 SER A CA 1
ATOM 780 C C . SER A 1 100 ? -37.858 15.447 18.374 1.00 15.46 100 SER A C 1
ATOM 781 O O . SER A 1 100 ? -37.176 16.077 19.189 1.00 14.14 100 SER A O 1
ATOM 784 N N . ASN A 1 101 ? -39.159 15.223 18.530 1.00 20.98 101 ASN A N 1
ATOM 785 C CA . ASN A 1 101 ? -39.901 15.781 19.656 1.00 15.31 101 ASN A CA 1
ATOM 786 C C . ASN A 1 101 ? -39.689 17.299 19.720 1.00 19.70 101 ASN A C 1
ATOM 787 O O . ASN A 1 101 ? -39.454 17.862 20.795 1.00 21.87 101 ASN A O 1
ATOM 792 N N . SER A 1 102 ? -39.747 17.935 18.551 1.00 14.47 102 SER A N 1
ATOM 793 C CA . SER A 1 102 ? -39.634 19.394 18.412 1.00 14.80 102 SER A CA 1
ATOM 794 C C . SER A 1 102 ? -38.265 19.961 18.793 1.00 18.19 102 SER A C 1
ATOM 795 O O . SER A 1 102 ? -38.108 21.179 18.951 1.00 15.74 102 SER A O 1
ATOM 798 N N . ILE A 1 103 ? -37.284 19.077 18.947 1.00 18.24 103 ILE A N 1
ATOM 799 C CA . ILE A 1 103 ? -35.916 19.483 19.246 1.00 15.32 103 ILE A CA 1
ATOM 800 C C . ILE A 1 103 ? -35.072 19.380 17.981 1.00 14.00 103 ILE A C 1
ATOM 801 O O . ILE A 1 103 ? -35.073 18.352 17.306 1.00 13.94 103 ILE A O 1
ATOM 806 N N . LEU A 1 104 ? -34.371 20.460 17.658 1.00 15.84 104 LEU A N 1
ATOM 807 C CA . LEU A 1 104 ? -33.461 20.487 16.527 1.00 12.84 104 LEU A CA 1
ATOM 808 C C . LEU A 1 104 ? -32.118 19.958 16.991 1.00 12.74 104 LEU A C 1
ATOM 809 O O . LEU A 1 104 ? -31.530 20.480 17.943 1.00 12.61 104 LEU A O 1
ATOM 814 N N . TYR A 1 105 ? -31.652 18.896 16.345 1.00 11.59 105 TYR A N 1
ATOM 815 C CA . TYR A 1 105 ? -30.352 18.318 16.656 1.00 11.65 105 TYR A CA 1
ATOM 816 C C . TYR A 1 105 ? -29.469 18.519 15.449 1.00 9.51 105 TYR A C 1
ATOM 817 O O . TYR A 1 105 ? -29.942 18.441 14.328 1.00 10.65 105 TYR A O 1
ATOM 826 N N . PHE A 1 106 ? -28.187 18.773 15.682 1.00 10.96 106 PHE A N 1
ATOM 827 C CA . PHE A 1 106 ? -27.254 18.984 14.591 1.00 9.10 106 PHE A CA 1
ATOM 828 C C . PHE A 1 106 ? -26.110 17.984 14.679 1.00 10.18 106 PHE A C 1
ATOM 829 O O . PHE A 1 106 ? -25.582 17.734 15.761 1.00 14.07 106 PHE A O 1
ATOM 837 N N . SER A 1 107 ? -25.741 17.416 13.540 1.00 10.96 107 SER A N 1
ATOM 838 C CA . SER A 1 107 ? -24.569 16.553 13.454 1.00 8.41 107 SER A CA 1
ATOM 839 C C . SER A 1 107 ? -23.303 17.395 13.604 1.00 11.27 107 SER A C 1
ATOM 840 O O . SER A 1 107 ? -23.362 18.629 13.648 1.00 10.81 107 SER A O 1
ATOM 843 N N . ASN A 1 108 ? -22.150 16.743 13.685 1.00 9.25 108 ASN A N 1
ATOM 844 C CA . ASN A 1 108 ? -20.907 17.495 13.598 1.00 9.45 108 ASN A CA 1
ATOM 845 C C . ASN A 1 108 ? -20.782 18.132 12.213 1.00 9.44 108 ASN A C 1
ATOM 846 O O . ASN A 1 108 ? -21.395 17.667 11.245 1.00 8.75 108 ASN A O 1
ATOM 851 N N . PHE A 1 109 ? -19.980 19.186 12.111 1.00 7.81 109 PHE A N 1
ATOM 852 C CA . PHE A 1 109 ? -19.769 19.840 10.820 1.00 7.94 109 PHE A CA 1
ATOM 853 C C . PHE A 1 109 ? -18.565 19.284 10.067 1.00 10.61 109 PHE A C 1
ATOM 854 O O . PHE A 1 109 ? -17.574 18.838 10.662 1.00 8.88 109 PHE A O 1
ATOM 862 N N . VAL A 1 110 ? -18.669 19.337 8.744 1.00 8.61 110 VAL A N 1
ATOM 863 C CA . VAL A 1 110 ? -17.656 18.811 7.850 1.00 8.52 110 VAL A CA 1
ATOM 864 C C . VAL A 1 110 ? -17.111 19.971 7.029 1.00 6.95 110 VAL A C 1
ATOM 865 O O . VAL A 1 110 ? -17.825 20.541 6.212 1.00 8.58 110 VAL A O 1
ATOM 869 N N . PRO A 1 111 ? -15.847 20.343 7.256 1.00 12.64 111 PRO A N 1
ATOM 870 C CA . PRO A 1 111 ? -15.273 21.411 6.429 1.00 9.63 111 PRO A CA 1
ATOM 871 C C . PRO A 1 111 ? -14.996 20.896 5.028 1.00 13.43 111 PRO A C 1
ATOM 872 O O . PRO A 1 111 ? -14.289 19.900 4.874 1.00 12.60 111 PRO A O 1
ATOM 876 N N . VAL A 1 112 ? -15.547 21.563 4.019 1.00 8.05 112 VAL A N 1
ATOM 877 C CA . VAL A 1 112 ? -15.279 21.192 2.638 1.00 9.24 112 VAL A CA 1
ATOM 878 C C . VAL A 1 112 ? -14.710 22.419 1.931 1.00 10.77 112 VAL A C 1
ATOM 879 O O . VAL A 1 112 ? -15.433 23.373 1.644 1.00 11.18 112 VAL A O 1
ATOM 883 N N . PHE A 1 113 ? -13.405 22.397 1.683 1.00 8.10 113 PHE A N 1
ATOM 884 C CA . PHE A 1 113 ? -12.706 23.558 1.147 1.00 9.82 113 PHE A CA 1
ATOM 885 C C . PHE A 1 113 ? -11.707 23.238 0.039 1.00 10.42 113 PHE A C 1
ATOM 886 O O . PHE A 1 113 ? -11.207 22.109 -0.088 1.00 12.62 113 PHE A O 1
ATOM 894 N N . LEU A 1 114 ? -11.417 24.271 -0.747 1.00 9.36 114 LEU A N 1
ATOM 895 C CA . LEU A 1 114 ? -10.409 24.225 -1.797 1.00 13.62 114 LEU A CA 1
ATOM 896 C C . LEU A 1 114 ? -9.015 24.544 -1.242 1.00 14.76 114 LEU A C 1
ATOM 897 O O . LEU A 1 114 ? -8.883 25.199 -0.201 1.00 11.83 114 LEU A O 1
ATOM 902 N N . PRO A 1 115 ? -7.969 24.090 -1.947 1.00 11.63 115 PRO A N 1
ATOM 903 C CA . PRO A 1 115 ? -6.591 24.392 -1.545 1.00 11.26 115 PRO A CA 1
ATOM 904 C C . PRO A 1 115 ? -6.276 25.874 -1.710 1.00 21.41 115 PRO A C 1
ATOM 905 O O . PRO A 1 115 ? -5.442 26.418 -0.981 1.00 20.68 115 PRO A O 1
ATOM 910 N N . LEU B 1 2 ? -10.433 22.837 44.934 1.00 26.91 2 LEU B N 1
ATOM 911 C CA . LEU B 1 2 ? -11.186 22.978 43.719 1.00 27.60 2 LEU B CA 1
ATOM 912 C C . LEU B 1 2 ? -11.420 21.614 43.147 1.00 27.58 2 LEU B C 1
ATOM 913 O O . LEU B 1 2 ? -10.504 20.873 42.989 1.00 28.93 2 LEU B O 1
ATOM 918 N N . SER B 1 3 ? -12.660 21.345 42.810 1.00 2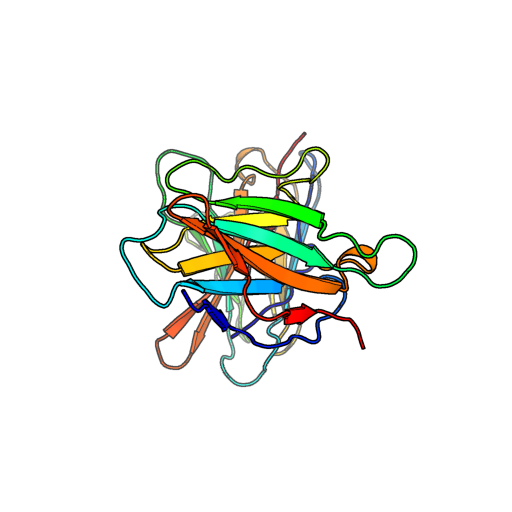0.67 3 SER B N 1
ATOM 919 C CA . SER B 1 3 ? -13.083 20.070 42.252 1.00 20.96 3 SER B CA 1
ATOM 920 C C . SER B 1 3 ? -13.586 20.268 40.825 1.00 16.61 3 SER B C 1
ATOM 921 O O . SER B 1 3 ? -14.015 21.368 40.461 1.00 15.03 3 SER B O 1
ATOM 924 N N . PHE B 1 4 ? -13.506 19.206 40.024 1.00 14.17 4 PHE B N 1
ATOM 925 C CA . PHE B 1 4 ? -14.040 19.192 38.664 1.00 12.33 4 PHE B CA 1
ATOM 926 C C . PHE B 1 4 ? -15.164 18.171 38.557 1.00 17.96 4 PHE B C 1
ATOM 927 O O . PHE B 1 4 ? -15.161 17.155 39.251 1.00 16.57 4 PHE B O 1
ATOM 935 N N . ARG B 1 5 ? -16.125 18.440 37.680 1.00 16.21 5 ARG B N 1
ATOM 936 C CA . ARG B 1 5 ? -17.065 17.415 37.269 1.00 16.70 5 ARG B CA 1
ATOM 937 C C . ARG B 1 5 ? -16.812 17.110 35.806 1.00 14.44 5 ARG B C 1
ATOM 938 O O . ARG B 1 5 ? -16.721 18.019 34.985 1.00 15.36 5 ARG B O 1
ATOM 946 N N . MET B 1 6 ? -16.700 15.829 35.480 1.00 11.32 6 MET 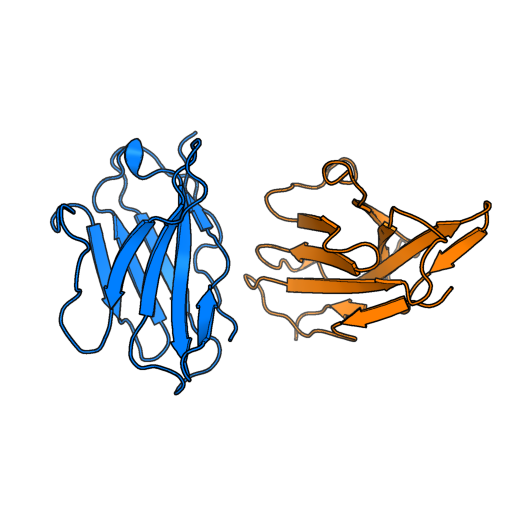B N 1
ATOM 947 C CA . MET B 1 6 ? -16.422 15.434 34.108 1.00 13.27 6 MET B CA 1
ATOM 948 C C . MET B 1 6 ? -17.683 14.905 33.450 1.00 11.66 6 MET B C 1
ATOM 949 O O . MET B 1 6 ? -18.381 14.070 34.023 1.00 11.56 6 MET B O 1
ATOM 954 N N . SER B 1 7 ? -17.973 15.409 32.252 1.00 13.22 7 SER B N 1
ATOM 955 C CA . SER B 1 7 ? -19.090 14.916 31.444 1.00 12.45 7 SER B CA 1
ATOM 956 C C . SER B 1 7 ? -18.579 14.655 30.033 1.00 14.49 7 SER B C 1
ATOM 957 O O . SER B 1 7 ? -18.314 15.604 29.287 1.00 14.71 7 SER B O 1
ATOM 960 N N . PRO B 1 8 ? -18.428 13.374 29.654 1.00 13.40 8 PRO B N 1
ATOM 961 C CA . PRO B 1 8 ? -18.740 12.162 30.420 1.00 12.31 8 PRO B CA 1
ATOM 962 C C . PRO B 1 8 ? -17.595 11.716 31.319 1.00 14.57 8 PRO B C 1
ATOM 963 O O . PRO B 1 8 ? -16.491 12.259 31.252 1.00 12.15 8 PRO B O 1
ATOM 967 N N . THR B 1 9 ? -17.859 10.708 32.146 1.00 11.81 9 THR B N 1
ATOM 968 C CA . THR B 1 9 ? -16.846 10.177 33.049 1.00 14.68 9 THR B CA 1
ATOM 969 C C . THR B 1 9 ? -15.951 9.171 32.332 1.00 11.45 9 THR B C 1
ATOM 970 O O . THR B 1 9 ? -14.846 8.879 32.786 1.00 12.00 9 THR B O 1
ATOM 974 N N . GLN B 1 10 ? -16.445 8.659 31.208 1.00 16.08 10 GLN B N 1
ATOM 975 C CA . GLN B 1 10 ? -15.747 7.667 30.402 1.00 16.56 10 GLN B CA 1
ATOM 976 C C . GLN B 1 10 ? -16.381 7.636 29.017 1.00 12.30 10 GLN B C 1
ATOM 977 O O . GLN B 1 10 ? -17.504 8.090 28.844 1.00 15.41 10 GLN B O 1
ATOM 983 N N . LYS B 1 11 ? -15.669 7.103 28.030 1.00 10.98 11 LYS B N 1
ATOM 984 C CA . LYS B 1 11 ? -16.229 6.980 26.685 1.00 13.63 11 LYS B CA 1
ATOM 985 C C . LYS B 1 11 ? -15.588 5.843 25.920 1.00 11.86 11 LYS B C 1
ATOM 986 O O . LYS B 1 11 ? -14.368 5.740 25.868 1.00 14.17 11 LYS B O 1
ATOM 992 N N . GLU B 1 12 ? -16.410 4.970 25.348 1.00 12.07 12 GLU B N 1
ATOM 993 C CA . GLU B 1 12 ? -15.895 4.039 24.358 1.00 13.05 12 GLU B CA 1
ATOM 994 C C . GLU B 1 12 ? -16.267 4.603 23.004 1.00 14.94 12 GLU B C 1
ATOM 995 O O . GLU B 1 12 ? -17.442 4.773 22.688 1.00 17.46 12 GLU B O 1
ATOM 1001 N N . THR B 1 13 ? -15.254 4.927 22.215 1.00 12.80 13 THR B N 1
ATOM 1002 C CA . THR B 1 13 ? -15.484 5.550 20.929 1.00 13.63 13 THR B CA 1
ATOM 1003 C C . THR B 1 13 ? -15.283 4.534 19.797 1.00 12.71 13 THR B C 1
ATOM 1004 O O . THR B 1 13 ? -15.176 3.329 20.044 1.00 12.31 13 THR B O 1
ATOM 1008 N N . ARG B 1 14 ? -15.292 5.022 18.562 1.00 9.26 14 ARG B N 1
ATOM 1009 C CA . ARG B 1 14 ? -15.043 4.218 17.378 1.00 8.35 14 ARG B CA 1
ATOM 1010 C C . ARG B 1 14 ? -14.199 5.064 16.449 1.00 9.77 14 ARG B C 1
ATOM 1011 O O . ARG B 1 14 ? -14.271 6.288 16.504 1.00 10.58 14 ARG B O 1
ATOM 1019 N N . LEU B 1 15 ? -13.419 4.429 15.583 1.00 11.09 15 LEU B N 1
ATOM 1020 C CA . LEU B 1 15 ? -12.671 5.197 14.591 1.00 14.18 15 LEU B CA 1
ATOM 1021 C C . LEU B 1 15 ? -13.608 6.068 13.750 1.00 12.41 15 LEU B C 1
ATOM 1022 O O . LEU B 1 15 ? -14.658 5.614 13.300 1.00 12.32 15 LEU B O 1
ATOM 1027 N N . GLY B 1 16 ? -13.219 7.319 13.535 1.00 10.35 16 GLY B N 1
ATOM 1028 C CA . GLY B 1 16 ? -13.977 8.215 12.677 1.00 13.56 16 GLY B CA 1
ATOM 1029 C C . GLY B 1 16 ? -15.134 8.927 13.352 1.00 8.18 16 GLY B C 1
ATOM 1030 O O . GLY B 1 16 ? -15.850 9.706 12.715 1.00 8.77 16 GLY B O 1
ATOM 1031 N N . GLU B 1 17 ? -15.331 8.669 14.640 1.00 8.69 17 GLU B N 1
ATOM 1032 C CA . GLU B 1 17 ? -16.353 9.394 15.401 1.00 11.59 17 GLU B CA 1
ATOM 1033 C C . GLU B 1 17 ? -15.825 10.669 16.051 1.00 11.45 17 GLU B C 1
ATOM 1034 O O . GLU B 1 17 ? -14.641 10.783 16.368 1.00 13.19 17 GLU B O 1
ATOM 1040 N N . LYS B 1 18 ? -16.679 1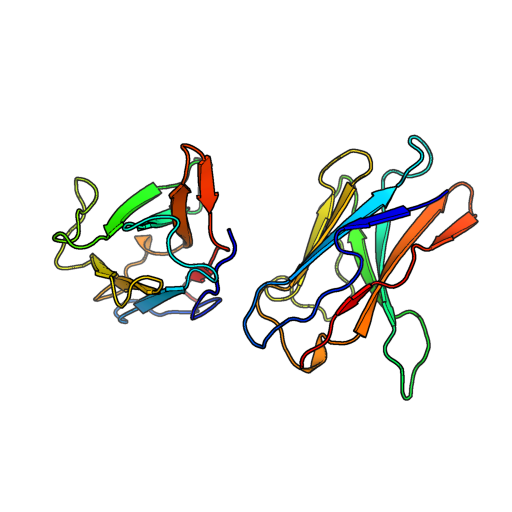1.631 16.213 1.00 11.26 18 LYS B N 1
ATOM 1041 C CA . LYS B 1 18 ? -16.372 12.743 17.054 1.00 8.74 18 LYS B CA 1
ATOM 1042 C C . LYS B 1 18 ? -16.391 12.337 18.529 1.00 11.34 18 LYS B C 1
ATOM 1043 O O . LYS B 1 18 ? -17.206 11.573 18.933 1.00 12.94 18 LYS B O 1
ATOM 1049 N N . VAL B 1 19 ? -15.477 12.883 19.315 1.00 8.80 19 VAL B N 1
ATOM 1050 C CA . VAL B 1 19 ? -15.510 12.745 20.766 1.00 9.08 19 VAL B CA 1
ATOM 1051 C C . VAL B 1 19 ? -15.530 14.133 21.388 1.00 11.24 19 VAL B C 1
ATOM 1052 O O . VAL B 1 19 ? -14.694 14.970 21.067 1.00 11.89 19 VAL B O 1
ATOM 1056 N N . GLU B 1 20 ? -16.499 14.412 22.226 1.00 13.87 20 GLU B N 1
ATOM 1057 C CA . GLU B 1 20 ? -16.558 15.671 22.944 1.00 13.93 20 GLU B CA 1
ATOM 1058 C C . GLU B 1 20 ? -16.527 15.418 24.458 1.00 13.69 20 GLU B C 1
ATOM 1059 O O . GLU B 1 20 ? -17.297 14.688 24.974 1.00 13.29 20 GLU B O 1
ATOM 1065 N N . LEU B 1 21 ? -15.564 16.028 25.120 1.00 14.46 21 LEU B N 1
ATOM 1066 C CA . LEU B 1 21 ? -15.432 15.926 26.568 1.00 11.33 21 LEU B CA 1
ATOM 1067 C C . LEU B 1 21 ? -15.673 17.294 27.191 1.00 11.55 21 LEU B C 1
ATOM 1068 O O . LEU B 1 21 ? -15.428 18.317 26.562 1.00 12.45 21 LEU B O 1
ATOM 1073 N N . GLN B 1 22 ? -16.142 17.305 28.432 1.00 12.14 22 GLN B N 1
ATOM 1074 C CA . GLN B 1 22 ? -16.284 18.551 29.176 1.00 7.60 22 GLN B CA 1
ATOM 1075 C C . GLN B 1 22 ? -15.801 18.350 30.603 1.00 10.55 22 GLN B C 1
ATOM 1076 O O . GLN B 1 22 ? -15.967 17.275 31.181 1.00 8.94 22 GLN B O 1
ATOM 1082 N N . CYS B 1 23 ? -15.197 19.391 31.160 1.00 11.67 23 CYS B N 1
ATOM 1083 C CA . CYS B 1 23 ? -14.876 19.426 32.577 1.00 10.57 23 CYS B CA 1
ATOM 1084 C C . CYS B 1 23 ? -15.397 20.744 33.115 1.00 11.78 23 CYS B C 1
ATOM 1085 O O . CYS B 1 23 ? -15.197 21.792 32.501 1.00 11.08 23 CYS B O 1
ATOM 1088 N N . GLU B 1 24 ? -16.088 20.691 34.247 1.00 8.22 24 GLU B N 1
ATOM 1089 C CA . GLU B 1 24 ? -16.570 21.912 34.869 1.00 11.49 24 GLU B CA 1
ATOM 1090 C C . GLU B 1 24 ? -15.914 22.126 36.219 1.00 12.44 24 GLU B C 1
ATOM 1091 O O . GLU B 1 24 ? -15.900 21.229 37.067 1.00 12.55 24 GLU B O 1
ATOM 1097 N N . LEU B 1 25 ? -15.350 23.314 36.401 1.00 13.83 25 LEU B N 1
ATOM 1098 C CA . LEU B 1 25 ? -14.853 23.720 37.704 1.00 11.28 25 LEU B CA 1
ATOM 1099 C C . LEU B 1 25 ? -16.063 23.908 38.606 1.00 14.71 25 LEU B C 1
ATOM 1100 O O . LEU B 1 25 ? -17.020 24.585 38.240 1.00 11.98 25 LEU B O 1
ATOM 1105 N N . LEU B 1 26 ? -16.023 23.301 39.786 1.00 12.21 26 LEU B N 1
ATOM 1106 C CA . LEU B 1 26 ? -17.179 23.295 40.668 1.00 15.88 26 LEU B CA 1
ATOM 1107 C C . LEU B 1 26 ? -17.160 24.474 41.641 1.00 17.61 26 LEU B C 1
ATOM 1108 O O . LEU B 1 26 ? -18.073 24.634 42.459 1.00 19.29 26 LEU B O 1
ATOM 1113 N N . GLN B 1 27 ? -16.116 25.289 41.532 1.00 20.57 27 GLN B N 1
ATOM 1114 C CA . GLN B 1 27 ? -15.954 26.497 42.330 1.00 26.10 27 GLN B CA 1
ATOM 1115 C C . GLN B 1 27 ? -15.622 27.659 41.411 1.00 19.54 27 GLN B C 1
ATOM 1116 O O . GLN B 1 27 ? -14.628 27.620 40.688 1.00 20.50 27 GLN B O 1
ATOM 1122 N N . SER B 1 28 ? -16.452 28.694 41.434 1.00 13.57 28 SER B N 1
ATOM 1123 C CA . SER B 1 28 ? -16.194 29.867 40.609 1.00 14.65 28 SER B CA 1
ATOM 1124 C C . SER B 1 28 ? -15.165 30.799 41.246 1.00 21.63 28 SER B C 1
ATOM 1125 O O . SER B 1 28 ? -14.880 30.708 42.442 1.00 16.94 28 SER B O 1
ATOM 1128 N N . GLY B 1 29 ? -14.605 31.690 40.433 1.00 12.06 29 GLY B N 1
ATOM 1129 C CA . GLY B 1 29 ? -13.732 32.736 40.931 1.00 22.49 29 GLY B CA 1
ATOM 1130 C C . GLY B 1 29 ? -12.284 32.334 41.129 1.00 19.54 29 GLY B C 1
ATOM 1131 O O . GLY B 1 29 ? -11.450 33.168 41.488 1.00 21.96 29 GLY B O 1
ATOM 1132 N N . MET B 1 30 ? -11.971 31.066 40.886 1.00 19.75 30 MET B N 1
ATOM 1133 C CA . MET B 1 30 ? -10.611 30.579 41.113 1.00 19.73 30 MET B CA 1
ATOM 1134 C C . MET B 1 30 ? -9.678 30.695 39.904 1.00 23.90 30 MET B C 1
ATOM 1135 O O . MET B 1 30 ? -8.493 31.011 40.059 1.00 17.54 30 MET B O 1
ATOM 1140 N N . ALA B 1 31 ? -10.210 30.446 38.709 1.00 15.82 31 ALA B N 1
ATOM 1141 C CA . ALA B 1 31 ? -9.435 30.592 37.476 1.00 15.85 31 ALA B CA 1
ATOM 1142 C C . ALA B 1 31 ? -10.358 30.884 36.295 1.00 12.87 31 ALA B C 1
ATOM 1143 O O . ALA B 1 31 ? -11.515 30.479 36.298 1.00 15.69 31 ALA B O 1
ATOM 1145 N N . THR B 1 32 ? -9.851 31.584 35.287 1.00 12.50 32 THR B N 1
ATOM 1146 C CA . THR B 1 32 ? -10.643 31.857 34.087 1.00 12.17 32 THR B CA 1
ATOM 1147 C C . THR B 1 32 ? -10.166 31.006 32.910 1.00 15.51 32 THR B C 1
ATOM 1148 O O . THR B 1 32 ? -10.715 31.074 31.808 1.00 14.13 32 THR B O 1
ATOM 1152 N N . GLY B 1 33 ? -9.139 30.205 33.163 1.00 16.24 33 GLY B N 1
ATOM 1153 C CA . GLY B 1 33 ? -8.571 29.343 32.151 1.00 17.11 33 GLY B CA 1
ATOM 1154 C C . GLY B 1 33 ? -8.420 27.924 32.648 1.00 17.00 33 GLY B C 1
ATOM 1155 O O . GLY B 1 33 ? -8.419 27.659 33.853 1.00 14.69 33 GLY B O 1
ATOM 1156 N N . CYS B 1 34 ? -8.284 27.002 31.707 1.00 9.87 34 CYS B N 1
ATOM 1157 C CA . CYS B 1 34 ? -8.234 25.594 32.037 1.00 11.21 34 CYS B CA 1
ATOM 1158 C C . CYS B 1 34 ? -7.467 24.858 30.956 1.00 9.12 34 CYS B C 1
ATOM 1159 O O . CYS B 1 34 ? -7.626 25.157 29.775 1.00 11.67 34 CYS B O 1
ATOM 1162 N N . SER B 1 35 ? -6.637 23.904 31.369 1.00 8.91 35 SER B N 1
ATOM 1163 C CA . SER B 1 35 ? -5.876 23.079 30.433 1.00 13.54 35 SER B CA 1
ATOM 1164 C C . SER B 1 35 ? -6.460 21.683 30.311 1.00 11.73 35 SER B C 1
ATOM 1165 O O . SER B 1 35 ? -6.964 21.122 31.284 1.00 11.83 35 SER B O 1
ATOM 1168 N N . TRP B 1 36 ? -6.381 21.125 29.106 1.00 8.95 36 TRP B N 1
ATOM 1169 C CA . TRP B 1 36 ? -6.639 19.706 28.902 1.00 9.03 36 TRP B CA 1
ATOM 1170 C C . TRP B 1 36 ? -5.302 18.993 28.764 1.00 11.38 36 TRP B C 1
ATOM 1171 O O . TRP B 1 36 ? -4.402 19.457 28.047 1.00 10.36 36 TRP B O 1
ATOM 1182 N N . LEU B 1 37 ? -5.183 17.875 29.467 1.00 11.00 37 LEU B N 1
ATOM 1183 C CA . LEU B 1 37 ? -3.991 17.048 29.450 1.00 14.89 37 LEU B CA 1
ATOM 1184 C C . LEU B 1 37 ? -4.386 15.605 29.157 1.00 13.49 37 LEU B C 1
ATOM 1185 O O . LEU B 1 37 ? -5.552 15.222 29.281 1.00 11.92 37 LEU B O 1
ATOM 1190 N N . ARG B 1 38 ? -3.432 14.816 28.748 1.00 13.56 38 ARG B N 1
ATOM 1191 C CA . ARG B 1 38 ? -3.643 13.427 28.523 1.00 15.14 38 ARG B CA 1
ATOM 1192 C C . ARG B 1 38 ? -2.554 12.554 29.185 1.00 15.05 38 ARG B C 1
ATOM 1193 O O . ARG B 1 38 ? -1.441 12.949 29.261 1.00 17.78 38 ARG B O 1
ATOM 1201 N N . HIS B 1 39 ? -2.962 11.375 29.640 1.00 14.61 39 HIS B N 1
ATOM 1202 C CA . HIS B 1 39 ? -2.025 10.370 30.115 1.00 24.62 39 HIS B CA 1
ATOM 1203 C C . HIS B 1 39 ? -2.206 9.088 29.325 1.00 26.49 39 HIS B C 1
ATOM 1204 O O . HIS B 1 39 ? -3.317 8.554 29.207 1.00 19.25 39 HIS B O 1
ATOM 1211 N N . ILE B 1 40 ? -1.101 8.605 28.776 1.00 23.80 40 ILE B N 1
ATOM 1212 C CA . ILE B 1 40 ? -1.077 7.325 28.104 1.00 24.95 40 ILE B CA 1
ATOM 1213 C C . ILE B 1 40 ? -0.081 6.446 28.840 1.00 33.88 40 ILE B C 1
ATOM 1214 O O . ILE B 1 40 ? 1.092 6.801 28.963 1.00 33.31 40 ILE B O 1
ATOM 1219 N N . PRO B 1 41 ? -0.552 5.307 29.365 1.00 39.64 41 PRO B N 1
ATOM 1220 C CA . PRO B 1 41 ? 0.388 4.354 29.957 1.00 51.03 41 PRO B CA 1
ATOM 1221 C C . PRO B 1 41 ? 1.349 3.885 28.882 1.00 48.33 41 PRO B C 1
ATOM 1222 O O . PRO B 1 41 ? 0.990 3.854 27.700 1.00 46.53 41 PRO B O 1
ATOM 1226 N N . GLY B 1 42 ? 2.561 3.528 29.283 1.00 56.75 42 GLY B N 1
ATOM 1227 C CA . GLY B 1 42 ? 3.531 3.014 28.341 1.00 55.18 42 GLY B CA 1
ATOM 1228 C C . GLY B 1 42 ? 4.930 3.468 28.675 1.00 49.65 42 GLY B C 1
ATOM 1229 O O . GLY B 1 42 ? 5.480 3.095 29.704 1.00 55.50 42 GLY B O 1
ATOM 1230 N N . ASP B 1 43 ? 5.549 4.199 27.757 1.00 42.98 43 ASP B N 1
ATOM 1231 C CA . ASP B 1 43 ? 6.929 4.638 27.925 1.00 35.09 43 ASP B CA 1
ATOM 1232 C C . ASP B 1 43 ? 7.086 6.028 28.537 1.00 38.02 43 ASP B C 1
ATOM 1233 O O . ASP B 1 43 ? 8.136 6.401 28.908 1.00 34.13 43 ASP B O 1
ATOM 1238 N N . ASP B 1 44 ? 6.011 6.776 28.598 1.00 25.56 44 ASP B N 1
ATOM 1239 C CA . ASP B 1 44 ? 6.066 8.118 29.127 1.00 30.69 44 ASP B CA 1
ATOM 1240 C C . ASP B 1 44 ? 4.810 8.378 29.944 1.00 24.14 44 ASP B C 1
ATOM 1241 O O . ASP B 1 44 ? 3.755 8.657 29.384 1.00 22.02 44 ASP B O 1
ATOM 1246 N N . PRO B 1 45 ? 4.925 8.287 31.277 1.00 26.11 45 PRO B N 1
ATOM 1247 C CA . PRO B 1 45 ? 3.778 8.426 32.179 1.00 25.34 45 PRO B CA 1
ATOM 1248 C C . PRO B 1 45 ? 3.384 9.883 32.383 1.00 22.57 45 PRO B C 1
ATOM 1249 O O . PRO B 1 45 ? 2.300 10.141 32.906 1.00 24.56 45 PRO B O 1
ATOM 1253 N N . ARG B 1 46 ? 4.253 10.811 31.991 1.00 19.02 46 ARG B N 1
ATOM 1254 C CA . ARG B 1 46 ? 4.026 12.235 32.245 1.00 16.74 46 ARG B CA 1
ATOM 1255 C C . ARG B 1 46 ? 2.690 12.722 31.708 1.00 17.11 46 ARG B C 1
ATOM 1256 O O . ARG B 1 46 ? 2.255 12.300 30.635 1.00 19.28 46 ARG B O 1
ATOM 1264 N N . PRO B 1 47 ? 2.037 13.632 32.447 1.00 17.35 47 PRO B N 1
ATOM 1265 C CA . PRO B 1 47 ? 0.890 14.320 31.859 1.00 16.39 47 PRO B CA 1
ATOM 1266 C C . PRO B 1 47 ? 1.351 15.003 30.578 1.00 23.54 47 PRO B C 1
ATOM 1267 O O . PRO B 1 47 ? 2.426 15.606 30.555 1.00 18.70 47 PRO B O 1
ATOM 1271 N N . THR B 1 48 ? 0.558 14.890 29.522 1.00 21.45 48 THR B N 1
ATOM 1272 C CA . THR B 1 48 ? 0.896 15.516 28.254 1.00 20.09 48 THR B CA 1
ATOM 1273 C C . THR B 1 48 ? -0.055 16.665 27.987 1.00 15.82 48 THR B C 1
ATOM 1274 O O . THR B 1 48 ? -1.264 16.462 27.930 1.00 18.98 48 THR B O 1
ATOM 1278 N N . PHE B 1 49 ? 0.490 17.872 27.853 1.00 11.28 49 PHE B N 1
ATOM 1279 C CA . PHE B 1 49 ? -0.329 19.058 27.597 1.00 14.61 49 PHE B CA 1
ATOM 1280 C C . PHE B 1 49 ? -0.964 19.024 26.212 1.00 14.01 49 PHE B C 1
ATOM 1281 O O . PHE B 1 49 ? -0.278 18.802 25.210 1.00 12.40 49 PHE B O 1
ATOM 1289 N N . LEU B 1 50 ? -2.272 19.265 26.164 1.00 13.59 50 LEU B N 1
ATOM 1290 C CA . LEU B 1 50 ? -3.017 19.321 24.907 1.00 10.90 50 LEU B CA 1
ATOM 1291 C C . LEU B 1 50 ? -3.396 20.754 24.506 1.00 13.23 50 LEU B C 1
ATOM 1292 O O . LEU B 1 50 ? -3.147 21.175 23.379 1.00 14.02 50 LEU B O 1
ATOM 1297 N N . MET B 1 51 ? -4.000 21.499 25.425 1.00 9.84 51 MET B N 1
ATOM 1298 C CA . MET B 1 51 ? -4.448 22.850 25.106 1.00 10.84 51 MET B CA 1
ATOM 1299 C C . MET B 1 51 ? -4.770 23.639 26.360 1.00 12.22 51 MET B C 1
ATOM 1300 O O . MET B 1 51 ? -5.068 23.056 27.399 1.00 9.14 51 MET B O 1
ATOM 1305 N N . TYR B 1 52 ? -4.686 24.963 26.253 1.00 10.96 52 TYR B N 1
ATOM 1306 C CA . TYR B 1 52 ? -5.116 25.865 27.317 1.00 14.29 52 TYR B CA 1
ATOM 1307 C C . TYR B 1 52 ? -6.279 26.723 26.819 1.00 13.71 52 TYR B C 1
ATOM 1308 O O . TYR B 1 52 ? -6.164 27.431 25.817 1.00 13.56 52 TYR B O 1
ATOM 1317 N N . LEU B 1 53 ? -7.401 26.640 27.524 1.00 11.91 53 LEU B N 1
ATOM 1318 C CA . LEU B 1 53 ? -8.620 27.328 27.130 1.00 10.94 53 LEU B CA 1
ATOM 1319 C C . LEU B 1 53 ? -8.859 28.513 28.046 1.00 12.67 53 LEU B C 1
ATOM 1320 O O . LEU B 1 53 ? -8.562 28.445 29.232 1.00 13.46 53 LEU B O 1
ATOM 1325 N N . SER B 1 54 ? -9.397 29.597 27.492 1.00 10.83 54 SER B N 1
ATOM 1326 C CA . SER B 1 54 ? -9.617 30.817 28.259 1.00 13.55 54 SER B CA 1
ATOM 1327 C C . SER B 1 54 ? -10.542 31.775 27.510 1.00 14.59 54 SER B C 1
ATOM 1328 O O . SER B 1 54 ? -11.312 31.368 26.646 1.00 12.30 54 SER B O 1
ATOM 1331 N N . ALA B 1 55 ? -10.473 33.054 27.854 1.00 14.75 55 ALA B N 1
ATOM 1332 C CA . ALA B 1 55 ? -11.230 34.059 27.121 1.00 17.11 55 ALA B CA 1
ATOM 1333 C C . ALA B 1 55 ? -10.650 34.257 25.722 1.00 18.86 55 ALA B C 1
ATOM 1334 O O . ALA B 1 55 ? -11.326 34.749 24.815 1.00 19.06 55 ALA B O 1
ATOM 1336 N N . GLN B 1 56 ? -9.429 33.829 25.569 1.00 14.18 56 GLN B N 1
ATOM 1337 C CA . GLN B 1 56 ? -8.740 33.929 24.290 1.00 20.83 56 GLN B CA 1
ATOM 1338 C C . GLN B 1 56 ? -8.996 32.716 23.404 1.00 21.20 56 GLN B C 1
ATOM 1339 O O . GLN B 1 56 ? -9.566 31.747 23.837 1.00 18.98 56 GLN B O 1
ATOM 1345 N N . ARG B 1 57 ? -8.569 32.794 22.153 1.00 24.66 57 ARG B N 1
ATOM 1346 C CA . ARG B 1 57 ? -8.678 31.628 21.286 1.00 25.62 57 ARG B CA 1
ATOM 1347 C C . ARG B 1 57 ? -7.997 30.429 21.942 1.00 18.78 57 ARG B C 1
ATOM 1348 O O . ARG B 1 57 ? -7.137 30.590 22.806 1.00 18.52 57 ARG B O 1
ATOM 1356 N N . VAL B 1 58 ? -8.387 29.229 21.532 1.00 16.36 58 VAL B N 1
ATOM 1357 C CA . VAL B 1 58 ? -7.762 28.016 22.049 1.00 17.18 58 VAL B CA 1
ATOM 1358 C C . VAL B 1 58 ? -6.257 28.064 21.793 1.00 16.48 58 VAL B C 1
ATOM 1359 O O . VAL B 1 58 ? -5.812 28.505 20.734 1.00 18.21 58 VAL B O 1
ATOM 1363 N N . LYS B 1 59 ? -5.454 27.735 22.797 1.00 15.50 59 LYS B N 1
ATOM 1364 C CA . LYS B 1 59 ? -4.004 27.595 22.628 1.00 17.66 59 LYS B CA 1
ATOM 1365 C C . LYS B 1 59 ? -3.576 26.126 22.571 1.00 16.59 59 LYS B C 1
ATOM 1366 O O . LYS B 1 59 ? -3.424 25.538 23.571 1.00 15.20 59 LYS B O 1
ATOM 1372 N N . LEU B 1 60 ? -3.446 25.564 21.386 1.00 14.93 60 LEU B N 1
ATOM 1373 C CA . LEU B 1 60 ? -3.064 24.164 21.236 1.00 13.36 60 LEU B CA 1
ATOM 1374 C C . LEU B 1 60 ? -1.574 23.969 21.460 1.00 15.16 60 LEU B C 1
ATOM 1375 O O . LEU B 1 60 ? -0.765 24.843 21.138 1.00 14.69 60 LEU B O 1
ATOM 1380 N N . ALA B 1 61 ? -1.223 22.816 22.019 1.00 14.94 61 ALA B N 1
ATOM 1381 C CA . ALA B 1 61 ? 0.166 22.413 22.145 1.00 16.03 61 ALA B CA 1
ATOM 1382 C C . ALA B 1 61 ? 0.795 22.431 20.760 1.00 18.02 61 ALA B C 1
ATOM 1383 O O . ALA B 1 61 ? 0.133 22.129 19.767 1.00 14.58 61 ALA B O 1
ATOM 1385 N N . GLU B 1 62 ? 2.069 22.761 20.684 1.00 16.66 62 GLU B N 1
ATOM 1386 C CA . GLU B 1 62 ? 2.747 22.764 19.429 1.00 19.16 62 GLU B CA 1
ATOM 1387 C C . GLU B 1 62 ? 2.711 21.395 18.815 1.00 19.44 62 GLU B C 1
ATOM 1388 O O . GLU B 1 62 ? 2.936 20.479 19.485 1.00 19.37 62 GLU B O 1
ATOM 1394 N N . GLY B 1 63 ? 2.379 21.323 17.544 1.00 20.11 63 GLY B N 1
ATOM 1395 C CA . GLY B 1 63 ? 2.356 20.048 16.856 1.00 22.56 63 GLY B CA 1
ATOM 1396 C C . GLY B 1 63 ? 0.965 19.489 16.620 1.00 20.85 63 GLY B C 1
ATOM 1397 O O . GLY B 1 63 ? 0.774 18.689 15.706 1.00 17.01 63 GLY B O 1
ATOM 1398 N N . LEU B 1 64 ? 0.003 19.904 17.442 1.00 16.74 64 LEU B N 1
ATOM 1399 C CA . LEU B 1 64 ? -1.391 19.478 17.293 1.00 18.17 64 LEU B CA 1
ATOM 1400 C C . LEU B 1 64 ? -2.101 20.229 16.165 1.00 20.52 64 LEU B C 1
ATOM 1401 O O . LEU B 1 64 ? -1.831 21.407 15.920 1.00 22.63 64 LEU B O 1
ATOM 1406 N N . ASP B 1 65 ? -3.017 19.534 15.496 1.00 15.42 65 ASP B N 1
ATOM 1407 C CA . ASP B 1 65 ? -3.718 20.045 14.323 1.00 13.82 65 ASP B CA 1
ATOM 1408 C C . ASP B 1 65 ? -5.149 20.402 14.707 1.00 18.87 65 ASP B C 1
ATOM 1409 O O . ASP B 1 65 ? -5.909 19.526 15.115 1.00 16.25 65 ASP B O 1
ATOM 1414 N N . PRO B 1 66 ? -5.517 21.690 14.587 1.00 18.39 66 PRO B N 1
ATOM 1415 C CA . PRO B 1 66 ? -6.853 22.170 14.959 1.00 19.07 66 PRO B CA 1
ATOM 1416 C C . PRO B 1 66 ? -7.946 21.530 14.115 1.00 18.45 66 PRO B C 1
ATOM 1417 O O . PRO B 1 66 ? -9.125 21.627 14.463 1.00 16.69 66 PRO B O 1
ATOM 1421 N N . ARG B 1 67 ? -7.580 20.887 13.036 1.00 18.52 67 ARG B N 1
ATOM 1422 C CA . ARG B 1 67 ? -8.535 20.196 12.188 1.00 22.03 67 ARG B CA 1
ATOM 1423 C C . ARG B 1 67 ? -8.902 18.850 12.801 1.00 21.69 67 ARG B C 1
ATOM 1424 O O . ARG B 1 67 ? -9.816 18.210 12.375 1.00 19.60 67 ARG B O 1
ATOM 1432 N N . HIS B 1 68 ? -8.108 18.458 13.760 1.00 16.40 68 HIS B N 1
ATOM 1433 C CA . HIS B 1 68 ? -8.306 17.171 14.422 1.00 17.69 68 HIS B CA 1
ATOM 1434 C C . HIS B 1 68 ? -8.718 17.353 15.872 1.00 18.12 68 HIS B C 1
ATOM 1435 O O . HIS B 1 68 ? -9.592 16.650 16.384 1.00 14.90 68 HIS B O 1
ATOM 1442 N N . ILE B 1 69 ? -8.062 18.290 16.540 1.00 14.72 69 ILE B N 1
ATOM 1443 C CA . ILE B 1 69 ? -8.328 18.522 17.947 1.00 14.75 69 ILE B CA 1
ATOM 1444 C C . ILE B 1 69 ? -8.502 20.005 18.265 1.00 15.99 69 ILE B C 1
ATOM 1445 O O . ILE B 1 69 ? -7.741 20.862 17.811 1.00 15.84 69 ILE B O 1
ATOM 1450 N N . SER B 1 70 ? -9.533 20.304 19.041 1.00 16.45 70 SER B N 1
ATOM 1451 C CA . SER B 1 70 ? -9.768 21.665 19.466 1.00 14.66 70 SER B CA 1
ATOM 1452 C C . SER B 1 70 ? -10.507 21.630 20.787 1.00 14.72 70 SER B C 1
ATOM 1453 O O . SER B 1 70 ? -10.711 20.559 21.381 1.00 11.97 70 SER B O 1
ATOM 1456 N N . GLY B 1 71 ? -10.906 22.803 21.246 1.00 12.05 71 GLY B N 1
ATOM 1457 C CA . GLY B 1 71 ? -11.646 22.906 22.482 1.00 13.24 71 GLY B CA 1
ATOM 1458 C C . GLY B 1 71 ? -12.180 24.305 22.623 1.00 16.02 71 GLY B C 1
ATOM 1459 O O . GLY B 1 71 ? -11.844 25.194 21.838 1.00 15.22 71 GLY B O 1
ATOM 1460 N N . ALA B 1 72 ? -13.007 24.515 23.634 1.00 13.95 72 ALA B N 1
ATOM 1461 C CA . ALA B 1 72 ? -13.571 25.830 23.852 1.00 11.80 72 ALA B CA 1
ATOM 1462 C C . ALA B 1 72 ? -13.929 26.018 25.310 1.00 13.20 72 ALA B C 1
ATOM 1463 O O . ALA B 1 72 ? -14.289 25.064 26.002 1.00 11.12 72 ALA B O 1
ATOM 1465 N N . LYS B 1 73 ? -13.814 27.258 25.769 1.00 8.30 73 LYS B N 1
ATOM 1466 C CA . LYS B 1 73 ? -14.390 27.655 27.041 1.00 11.36 73 LYS B CA 1
ATOM 1467 C C . LYS B 1 73 ? -15.838 28.008 26.744 1.00 11.46 73 LYS B C 1
ATOM 1468 O O . LYS B 1 73 ? -16.113 28.880 25.914 1.00 14.34 73 LYS B O 1
ATOM 1474 N N . VAL B 1 74 ? -16.768 27.324 27.398 1.00 11.31 74 VAL B N 1
ATOM 1475 C CA . VAL B 1 74 ? -18.172 27.453 27.016 1.00 12.95 74 VAL B CA 1
ATOM 1476 C C . VAL B 1 74 ? -19.005 28.196 28.051 1.00 12.94 74 VAL B C 1
ATOM 1477 O O . VAL B 1 74 ? -20.116 28.630 27.763 1.00 12.13 74 VAL B O 1
ATOM 1481 N N . SER B 1 75 ? -18.469 28.322 29.258 1.00 10.66 75 SER B N 1
ATOM 1482 C CA . SER B 1 75 ? -19.053 29.200 30.265 1.00 12.29 75 SER B CA 1
ATOM 1483 C C . SER B 1 75 ? -17.937 29.661 31.183 1.00 10.19 75 SER B C 1
ATOM 1484 O O . SER B 1 75 ? -16.768 29.413 30.909 1.00 9.56 75 SER B O 1
ATOM 1487 N N . GLY B 1 76 ? -18.294 30.316 32.281 1.00 13.76 76 GLY B N 1
ATOM 1488 C CA . GLY B 1 76 ? -17.293 30.752 33.235 1.00 12.68 76 GLY B CA 1
ATOM 1489 C C . GLY B 1 76 ? -16.560 29.570 33.844 1.00 12.08 76 GLY B C 1
ATOM 1490 O O . GLY B 1 76 ? -15.424 29.707 34.291 1.00 12.72 76 GLY B O 1
ATOM 1491 N N . THR B 1 77 ? -17.194 28.400 33.833 1.00 11.22 77 THR B N 1
ATOM 1492 C CA . THR B 1 77 ? -16.656 27.233 34.539 1.00 10.48 77 THR B CA 1
ATOM 1493 C C . THR B 1 77 ? -16.520 25.969 33.691 1.00 14.96 77 THR B C 1
ATOM 1494 O O . THR B 1 77 ? -15.840 25.025 34.096 1.00 13.21 77 THR B O 1
ATOM 1498 N N . LYS B 1 78 ? -17.178 25.944 32.534 1.00 11.52 78 LYS B N 1
ATOM 1499 C CA . LYS B 1 78 ? -17.192 24.749 31.693 1.00 10.58 78 LYS B CA 1
ATOM 1500 C C . LYS B 1 78 ? -16.225 24.855 30.529 1.00 9.75 78 LYS B C 1
ATOM 1501 O O . LYS B 1 78 ? -16.172 25.874 29.835 1.00 12.67 78 LYS B O 1
ATOM 1507 N N . PHE B 1 79 ? -15.464 23.788 30.324 1.00 12.63 79 PHE B N 1
ATOM 1508 C CA . PHE B 1 79 ? -14.461 23.746 29.270 1.00 12.70 79 PHE B CA 1
ATOM 1509 C C . PHE B 1 79 ? -14.622 22.439 28.514 1.00 10.67 79 PHE B C 1
ATOM 1510 O O . PHE B 1 79 ? -14.884 21.397 29.115 1.00 9.54 79 PHE B O 1
ATOM 1518 N N . GLN B 1 80 ? -14.456 22.498 27.198 1.00 10.33 80 GLN B N 1
ATOM 1519 C CA . GLN B 1 80 ? -14.708 21.339 26.356 1.00 10.65 80 GLN B CA 1
ATOM 1520 C C . GLN B 1 80 ? -13.520 21.035 25.466 1.00 11.62 80 GLN B C 1
ATOM 1521 O O . GLN B 1 80 ? -12.780 21.940 25.076 1.00 10.26 80 GLN B O 1
ATOM 1527 N N . LEU B 1 81 ? -13.337 19.748 25.178 1.00 9.46 81 LEU B N 1
ATOM 1528 C CA . LEU B 1 81 ? -12.320 19.279 24.250 1.00 8.41 81 LEU B CA 1
ATOM 1529 C C . LEU B 1 81 ? -13.049 18.477 23.192 1.00 12.89 81 LEU B C 1
ATOM 1530 O O . LEU B 1 81 ? -13.933 17.681 23.519 1.00 10.62 81 LEU B O 1
ATOM 1535 N N . THR B 1 82 ? -12.709 18.700 21.925 1.00 10.17 82 THR B N 1
ATOM 1536 C CA . THR B 1 82 ? -13.341 17.964 20.840 1.00 9.32 82 THR B CA 1
ATOM 1537 C C . THR B 1 82 ? -12.308 17.326 19.921 1.00 12.55 82 THR B C 1
ATOM 1538 O O . THR B 1 82 ? -11.380 17.988 19.467 1.00 12.25 82 THR B O 1
ATOM 1542 N N . LEU B 1 83 ? -12.482 16.036 19.656 1.00 13.23 83 LEU B N 1
ATOM 1543 C CA . LEU B 1 83 ? -11.770 15.356 18.582 1.00 13.68 83 LEU B CA 1
ATOM 1544 C C . LEU B 1 83 ? -12.736 15.195 17.408 1.00 11.74 83 LEU B C 1
ATOM 1545 O O . LEU B 1 83 ? -13.849 14.709 17.580 1.00 15.21 83 LEU B O 1
ATOM 1550 N N . SER B 1 84 ? -12.312 15.596 16.213 1.00 14.06 84 SER B N 1
ATOM 1551 C CA . SER B 1 84 ? -13.228 15.659 15.070 1.00 13.69 84 SER B CA 1
ATOM 1552 C C . SER B 1 84 ? -13.454 14.305 14.395 1.00 15.24 84 SER B C 1
ATOM 1553 O O . SER B 1 84 ? -14.509 14.053 13.793 1.00 14.23 84 SER B O 1
ATOM 1556 N N . SER B 1 85 ? -12.444 13.450 14.476 1.00 11.28 85 SER B N 1
ATOM 1557 C CA . SER B 1 85 ? -12.480 12.128 13.868 1.00 10.78 85 SER B CA 1
ATOM 1558 C C . SER B 1 85 ? -11.491 11.263 14.625 1.00 11.86 85 SER B C 1
ATOM 1559 O O . SER B 1 85 ? -10.279 11.454 14.500 1.00 14.38 85 SER B O 1
ATOM 1562 N N . PHE B 1 86 ? -11.999 10.324 15.418 1.00 10.76 86 PHE B N 1
ATOM 1563 C CA . PHE B 1 86 ? -11.146 9.587 16.343 1.00 9.76 86 PHE B CA 1
ATOM 1564 C C . PHE B 1 86 ? -10.170 8.680 15.624 1.00 11.84 86 PHE B C 1
ATOM 1565 O O . PHE B 1 86 ? -10.534 7.960 14.682 1.00 10.39 86 PHE B O 1
ATOM 1573 N N . LEU B 1 87 ? -8.925 8.720 16.092 1.00 14.71 87 LEU B N 1
ATOM 1574 C CA . LEU B 1 87 ? -7.857 7.888 15.569 1.00 12.96 87 LEU B CA 1
ATOM 1575 C C . LEU B 1 87 ? -7.292 6.988 16.665 1.00 16.19 87 LEU B C 1
ATOM 1576 O O . LEU B 1 87 ? -7.315 7.338 17.847 1.00 12.45 87 LEU B O 1
ATOM 1581 N N . GLN B 1 88 ? -6.781 5.829 16.258 1.00 17.31 88 GLN B N 1
ATOM 1582 C CA . GLN B 1 88 ? -6.098 4.908 17.159 1.00 20.15 88 GLN B CA 1
ATOM 1583 C C . GLN B 1 88 ? -5.232 5.655 18.176 1.00 13.72 88 GLN B C 1
ATOM 1584 O O . GLN B 1 88 ? -5.243 5.347 19.370 1.00 19.26 88 GLN B O 1
ATOM 1590 N N . GLU B 1 89 ? -4.452 6.595 17.720 1.00 18.99 89 GLU B N 1
ATOM 1591 C CA . GLU B 1 89 ? -3.547 7.323 18.572 1.00 23.06 89 GLU B CA 1
ATOM 1592 C C . GLU B 1 89 ? -4.210 8.295 19.583 1.00 23.83 89 GLU B C 1
ATOM 1593 O O . GLU B 1 89 ? -3.510 8.774 20.425 1.00 26.33 89 GLU B O 1
ATOM 1599 N N . ASP B 1 90 ? -5.500 8.576 19.443 1.00 14.86 90 ASP B N 1
ATOM 1600 C CA . ASP B 1 90 ? -6.175 9.490 20.370 1.00 18.27 90 ASP B CA 1
ATOM 1601 C C . ASP B 1 90 ? -6.581 8.823 21.686 1.00 15.43 90 ASP B C 1
ATOM 1602 O O . ASP B 1 90 ? -7.132 9.471 22.574 1.00 13.59 90 ASP B O 1
ATOM 1607 N N . GLN B 1 91 ? -6.340 7.525 21.804 1.00 13.82 91 GLN B N 1
ATOM 1608 C CA . GLN B 1 91 ? -6.744 6.799 23.005 1.00 13.47 91 GLN B CA 1
ATOM 1609 C C . GLN B 1 91 ? -5.935 7.197 24.246 1.00 17.35 91 GLN B C 1
ATOM 1610 O O . GLN B 1 91 ? -4.734 7.455 24.163 1.00 18.15 91 GLN B O 1
ATOM 1616 N N . GLY B 1 92 ? -6.600 7.221 25.397 1.00 13.05 92 GLY B N 1
ATOM 1617 C CA . GLY B 1 92 ? -5.931 7.494 26.652 1.00 11.13 92 GLY B CA 1
ATOM 1618 C C . GLY B 1 92 ? -6.851 8.094 27.695 1.00 12.24 92 GLY B C 1
ATOM 1619 O O . GLY B 1 92 ? -8.075 8.084 27.551 1.00 16.01 92 GLY B O 1
ATOM 1620 N N . TYR B 1 93 ? -6.247 8.628 28.749 1.00 12.54 93 TYR B N 1
ATOM 1621 C CA . TYR B 1 93 ? -6.985 9.218 29.854 1.00 10.81 93 TYR B CA 1
ATOM 1622 C C . TYR B 1 93 ? -6.878 10.724 29.783 1.00 12.45 93 TYR B C 1
ATOM 1623 O O . TYR B 1 93 ? -5.789 11.290 29.890 1.00 15.04 93 TYR B O 1
ATOM 1632 N N . TYR B 1 94 ? -8.022 11.369 29.608 1.00 11.91 94 TYR B N 1
ATOM 1633 C CA . TYR B 1 94 ? -8.065 12.812 29.459 1.00 9.43 94 TYR B CA 1
ATOM 1634 C C . TYR B 1 94 ? -8.455 13.435 3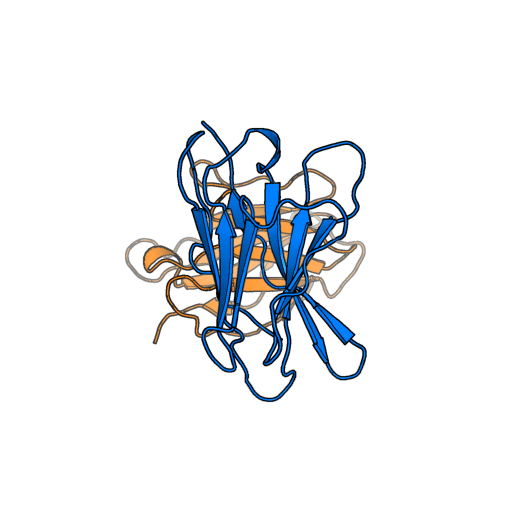0.787 1.00 11.17 94 TYR B C 1
ATOM 1635 O O . TYR B 1 94 ? -9.258 12.868 31.526 1.00 10.65 94 TYR B O 1
ATOM 1644 N N . PHE B 1 95 ? -7.857 14.579 31.101 1.00 9.56 95 PHE B N 1
ATOM 1645 C CA . PHE B 1 95 ? -8.202 15.307 32.318 1.00 12.91 95 PHE B CA 1
ATOM 1646 C C . PHE B 1 95 ? -7.890 16.798 32.210 1.00 10.80 95 PHE B C 1
ATOM 1647 O O . PHE B 1 95 ? -7.116 17.228 31.351 1.00 11.55 95 PHE B O 1
ATOM 1655 N N . CYS B 1 96 ? -8.519 17.577 33.084 1.00 8.17 96 CYS B N 1
ATOM 1656 C CA . CYS B 1 96 ? -8.325 19.010 33.115 1.00 9.61 96 CYS B CA 1
ATOM 1657 C C . CYS B 1 96 ? -7.410 19.381 34.263 1.00 12.42 96 CYS B C 1
ATOM 1658 O O . CYS B 1 96 ? -7.281 18.637 35.238 1.00 12.70 96 CYS B O 1
ATOM 1661 N N . SER B 1 97 ? -6.762 20.527 34.127 1.00 11.26 97 SER B N 1
ATOM 1662 C CA . SER B 1 97 ? -5.926 21.066 35.183 1.00 12.36 97 SER B CA 1
ATOM 1663 C C . SER B 1 97 ? -6.150 22.557 35.238 1.00 12.62 97 SER B C 1
ATOM 1664 O O . SER B 1 97 ? -6.250 23.217 34.206 1.00 13.76 97 SER B O 1
ATOM 1667 N N . VAL B 1 98 ? -6.216 23.086 36.449 1.00 14.97 98 VAL B N 1
ATOM 1668 C CA . VAL B 1 98 ? -6.378 24.513 36.646 1.00 11.95 98 VAL B CA 1
ATOM 1669 C C . VAL B 1 98 ? -5.343 24.999 37.650 1.00 16.90 98 VAL B C 1
ATOM 1670 O O . VAL B 1 98 ? -5.029 24.298 38.612 1.00 16.45 98 VAL B O 1
ATOM 1674 N N . VAL B 1 99 ? -4.791 26.185 37.410 1.00 13.99 99 VAL B N 1
ATOM 1675 C CA . VAL B 1 99 ? -3.934 26.824 38.402 1.00 16.52 99 VAL B CA 1
ATOM 1676 C C . VAL B 1 99 ? -4.640 28.014 39.040 1.00 18.79 99 VAL B C 1
ATOM 1677 O O . VAL B 1 99 ? -5.277 28.821 38.359 1.00 13.75 99 VAL B O 1
ATOM 1681 N N . SER B 1 100 ? -4.542 28.103 40.360 1.00 18.81 100 SER B N 1
ATOM 1682 C CA . SER B 1 100 ? -5.146 29.199 41.096 1.00 16.82 100 SER B CA 1
ATOM 1683 C C . SER B 1 100 ? -4.301 29.498 42.319 1.00 22.83 100 SER B C 1
ATOM 1684 O O . SER B 1 100 ? -4.052 28.612 43.132 1.00 22.63 100 SER B O 1
ATOM 1687 N N . ASN B 1 101 ? -3.859 30.744 42.446 1.00 21.18 101 ASN B N 1
ATOM 1688 C CA . ASN B 1 101 ? -2.977 31.111 43.548 1.00 22.86 101 ASN B CA 1
ATOM 1689 C C . ASN B 1 101 ? -1.770 30.179 43.595 1.00 22.84 101 ASN B C 1
ATOM 1690 O O . ASN B 1 101 ? -1.395 29.678 44.658 1.00 25.66 101 ASN B O 1
ATOM 1695 N N . SER B 1 102 ? -1.183 29.941 42.426 1.00 22.91 102 SER B N 1
ATOM 1696 C CA . SER B 1 102 ? 0.003 29.093 42.293 1.00 26.12 102 SER B CA 1
ATOM 1697 C C . SER B 1 102 ? -0.215 27.630 42.698 1.00 24.59 102 SER B C 1
ATOM 1698 O O . SER B 1 102 ? 0.740 26.860 42.810 1.00 23.42 102 SER B O 1
ATOM 1701 N N . ILE B 1 103 ? -1.469 27.246 42.910 1.00 21.26 103 ILE B N 1
ATOM 1702 C CA . ILE B 1 103 ? -1.788 25.870 43.274 1.00 19.05 103 ILE B CA 1
ATOM 1703 C C . ILE B 1 103 ? -2.344 25.118 42.071 1.00 19.81 103 ILE B C 1
ATOM 1704 O O . ILE B 1 103 ? -3.298 25.566 41.439 1.00 17.49 103 ILE B O 1
ATOM 1709 N N . LEU B 1 104 ? -1.748 23.992 41.737 1.00 16.94 104 LEU B N 1
ATOM 1710 C CA . LEU B 1 104 ? -2.220 23.146 40.651 1.00 16.62 104 LEU B CA 1
ATOM 1711 C C . LEU B 1 104 ? -3.316 22.214 41.118 1.00 15.91 104 LEU B C 1
ATOM 1712 O O . LEU B 1 104 ? -3.198 21.632 42.144 1.00 14.51 104 LEU B O 1
ATOM 1717 N N . TYR B 1 105 ? -4.368 22.115 40.305 1.00 11.33 105 TYR B N 1
ATOM 1718 C CA . TYR B 1 105 ? -5.500 21.236 40.573 1.00 9.51 105 TYR B CA 1
ATOM 1719 C C . TYR B 1 105 ? -5.701 20.341 39.357 1.00 13.43 105 TYR B C 1
ATOM 1720 O O . TYR B 1 105 ? -5.397 20.747 38.237 1.00 14.99 105 TYR B O 1
ATOM 1729 N N . PHE B 1 106 ? -6.197 19.130 39.582 1.00 14.60 106 PHE B N 1
ATOM 1730 C CA . PHE B 1 106 ? -6.402 18.167 38.507 1.00 15.88 106 PHE B CA 1
ATOM 1731 C C . PHE B 1 106 ? -7.746 17.466 38.648 1.00 17.29 106 PHE B C 1
ATOM 1732 O O . PHE B 1 106 ? -8.178 17.145 39.754 1.00 11.66 106 PHE B O 1
ATOM 1740 N N . SER B 1 107 ? -8.400 17.223 37.515 1.00 15.89 107 SER B N 1
ATOM 1741 C CA . SER B 1 107 ? -9.653 16.487 37.508 1.00 12.15 107 SER B CA 1
ATOM 1742 C C . SER B 1 107 ? -9.372 14.995 37.508 1.00 14.81 107 SER B C 1
ATOM 1743 O O . SER B 1 107 ? -8.238 14.564 37.284 1.00 12.55 107 SER B O 1
ATOM 1746 N N . ASN B 1 108 ? -10.412 14.209 37.761 1.00 11.02 108 ASN B N 1
ATOM 1747 C CA . ASN B 1 108 ? -10.348 12.776 37.518 1.00 15.76 108 ASN B CA 1
ATOM 1748 C C . ASN B 1 108 ? -10.044 12.500 36.056 1.00 16.26 108 ASN B C 1
ATOM 1749 O O . ASN B 1 108 ? -10.354 13.322 35.183 1.00 11.82 108 ASN B O 1
ATOM 1754 N N . PHE B 1 109 ? -9.447 11.337 35.802 1.00 13.96 109 PHE B N 1
ATOM 1755 C CA . PHE B 1 109 ? -9.148 10.880 34.446 1.00 16.12 109 PHE B CA 1
ATOM 1756 C C . PHE B 1 109 ? -10.393 10.365 33.745 1.00 14.21 109 PHE B C 1
ATOM 1757 O O . PHE B 1 109 ? -11.186 9.624 34.330 1.00 15.82 109 PHE B O 1
ATOM 1765 N N . VAL B 1 110 ? -10.561 10.744 32.483 1.00 11.13 110 VAL B N 1
ATOM 1766 C CA . VAL B 1 110 ? -11.645 10.215 31.666 1.00 9.23 110 VAL B CA 1
ATOM 1767 C C . VAL B 1 110 ? -11.035 9.272 30.645 1.00 9.67 110 VAL B C 1
ATOM 1768 O O . VAL B 1 110 ? -10.288 9.708 29.768 1.00 10.02 110 VAL B O 1
ATOM 1772 N N . PRO B 1 111 ? -11.317 7.966 30.776 1.00 10.21 111 PRO B N 1
ATOM 1773 C CA . PRO B 1 111 ? -10.813 7.014 29.784 1.00 13.70 111 PRO B CA 1
ATOM 1774 C C . PRO B 1 111 ? -11.558 7.195 28.470 1.00 12.24 111 PRO B C 1
ATOM 1775 O O . PRO B 1 111 ? -12.788 7.222 28.466 1.00 13.02 111 PRO B O 1
ATOM 1779 N N . VAL B 1 112 ? -10.820 7.328 27.375 1.00 10.77 112 VAL B N 1
ATOM 1780 C CA . VAL B 1 112 ? -11.408 7.356 26.045 1.00 9.14 112 VAL B CA 1
ATOM 1781 C C . VAL B 1 112 ? -10.674 6.322 25.208 1.00 10.33 112 VAL B C 1
ATOM 1782 O O . VAL B 1 112 ? -9.504 6.505 24.877 1.00 12.94 112 VAL B O 1
ATOM 1786 N N . PHE B 1 113 ? -11.356 5.227 24.890 1.00 11.07 113 PHE B N 1
ATOM 1787 C CA . PHE B 1 113 ? -10.717 4.092 24.230 1.00 13.25 113 PHE B CA 1
ATOM 1788 C C . PHE B 1 113 ? -11.619 3.454 23.189 1.00 11.91 113 PHE B C 1
ATOM 1789 O O . PHE B 1 113 ? -12.839 3.619 23.221 1.00 13.06 113 PHE B O 1
ATOM 1797 N N . LEU B 1 114 ? -10.997 2.709 22.278 1.00 9.53 114 LEU B N 1
ATOM 1798 C CA . LEU B 1 114 ? -11.703 1.874 21.313 1.00 9.78 114 LEU B CA 1
ATOM 1799 C C . LEU B 1 114 ? -12.048 0.518 21.931 1.00 15.16 114 LEU B C 1
ATOM 1800 O O . LEU B 1 114 ? -11.420 0.102 22.902 1.00 15.62 114 LEU B O 1
ATOM 1805 N N . PRO B 1 115 ? -13.042 -0.189 21.364 1.00 14.09 115 PRO B N 1
ATOM 1806 C CA . PRO B 1 115 ? -13.313 -1.563 21.802 1.00 11.47 115 PRO B CA 1
ATOM 1807 C C . PRO B 1 115 ? -12.079 -2.449 21.667 1.00 21.08 115 PRO B C 1
ATOM 1808 O O . PRO B 1 115 ? -11.929 -3.433 22.385 1.00 25.35 115 PRO B O 1
#

Foldseek 3Di:
DAKDKVVQAAADAFFDKDKIKIFDPDFDQDQKKWKWWDFDDDDPDIGTAWMEGPDAIGGDPPDDCVAKDKYDPDRGMIMIMGRGDDQRPFTWMWMWDAGPNDIDIYGTYGYYYD/DAKDKVVQEEADAFFDKDKIKIFDPDAPFAQKKWKWWADPDDDRDTHTAWMEGPDAIGGDPPDDVVAKGKYDDDSTMIMIMGRGDDQVVFGWMWMWDAGPNDIDIYDTYGYYYD

Nearest PDB structures (foldseek):
  5ebg-assembly1_B  TM=1.009E+00  e=2.042E-24  Bos taurus
  5edx-assembly1_B  TM=9.450E-01  e=4.022E-15  Sus scrofa
  3qzw-assembly2_I  TM=9.371E-01  e=8.906E-14  Homo sapiens
  7k0x-assembly2_B  TM=8.975E-01  e=9.732E-09  Monodelphis domestica
  7l15-assembly1_B  TM=8.780E-01  e=5.613E-07  Monodelphis domestica

Solvent-accessible surface area: 12896 Å² total; per-residue (Å²): 53,63,14,74,8,34,50,27,65,84,96,0,112,107,50,72,125,4,91,2,40,0,41,6,72,122,83,80,66,28,98,5,1,19,0,19,29,44,65,70,60,155,67,113,169,69,54,86,0,0,88,2,18,88,136,224,49,141,30,18,174,80,46,79,100,215,34,5,39,13,42,68,81,45,47,28,70,1,49,0,26,0,54,49,1,82,103,110,2,34,0,74,0,28,0,7,2,83,16,142,108,88,112,66,107,11,28,106,0,35,0,55,32,140,46,64,25,142,16,52,52,97,124,85,96,0,109,97,12,23,69,3,83,1,28,0,36,4,76,93,95,87,71,22,100,6,1,18,0,18,33,38,77,76,75,147,49,98,169,83,61,78,5,0,85,2,17,87,105,186,51,132,34,19,176,76,54,70,94,122,39,6,38,13,48,60,71,48,54,28,77,0,41,0,37,1,28,22,1,78,114,112,8,37,0,63,0,4,0,9,2,84,20,136,107,88,114,59,106,8,122,97,1,43,0,66,32,123

Secondary structure (DSSP, 8-state):
--EEEESS-EE--TT--EEEEEEESS-SS-S-EEEEEEPSSS--S-EEEEEESSS--EEPTT--TTTEEEEE-SSSEEEEEESS--GGG-EEEEEEEEETTEEEEPPPEEEE--/--EEEESS-EE--TT--EEEEEEESSTTS-S-EEEEEE-SSS--S-EEEEEESSSSPEEPTT--TTTEEEEE-SSSEEEEEESS--GGG-EEEEEEEEETTEEEEPPPEEEE--